Protein 7QLJ (pdb70)

Foldseek 3Di:
DALADQKFKEWEWEWEAAARQTWIKIKIWMAGLQQLKIKIKMATDPRPLPQWAPQVCFVQSANSSANEDPQKQRLQSVLPQAGKKKWKWKAWPQGKIKIKMWTWHDDRRYIYIYIYMYIHDDPCPDCGSNVFFDFWDWWKWKWAADPNWIKTKTWTWTQGPPRDTIIIIMIMTMGRPDPPRDDIHIWMKTKGKDFPDADDSRSMTMIMMGIYIDHPDPD

B-factor: mean 11.85, std 10.47, range [1.05, 99.13]

Sequence (219 aa):
MSAIKPDMKIKKLLRRMEEGNVNGHHHFVIDGDGTGKPFEGKQSSMDLEVKEGGPLPFAFDILTTAFNRVFAKYPDNIQDYFKQQSSFPKGYSSWEERSLTFEDGGIICNNARNDDITMEGDTFYNKKVRFYGTNNFPANNGPVMQKKKTLKWEPSSTEKMYVRDGVLTGDVETALLLEGNAHYRCCDFFRTTYKKAKKEKGVKLPGAHFVDHHCCIEILSSHDKDYYNNKVKKLYEHAVAHSSGLPN

InterPro domains:
  IPR000786 Green fluorescent protein, GFP [PR01229] (24-44)
  IPR000786 Green fluorescent protein, GFP [PR01229] (81-103)
  IPR000786 Green fluorescent protein, GFP [PR01229] (104-124)
  IPR009017 Green fluorescent protein [G3DSA:2.40.155.10] (64-226)
  IPR009017 Green fluorescent protein [SSF54511] (3-218)
  IPR011584 Green fluorescent protein-related [PF01353] (8-218)

Nearest PDB structures (foldseek):
  7qlj-assembly1_A  TM=1.005E+00  e=1.917E-50  Lobophyllia hemprichii
  7tsv-assembly1_A  TM=1.002E+00  e=1.047E-47  Lobophyllia hemprichii
  5oqa-assembly1_A  TM=1.003E+00  e=3.533E-47  Lobophyllia hemprichii
  5ooz-assembly1_A  TM=1.002E+00  e=1.128E-46  Lobophyllia hemprichii
  6gp0-assembly1_A  TM=1.001E+00  e=1.285E-45  Lobophyllia hemprichii

Secondary structure (DSSP, 8-state):
--SS-SSEEEEEEEEEEETTEEEEEEEEEEEETTTTEEEEEEEEEESPSPSS-GGGGGGG--TTSSB--TTS--HHHHTTTT-EEEEEEEEETTS-EEEEEEEEEEETTEEEEEEEEEEE---TTSTTTTT-EEEEPPEEEEEEEETTEEEEEEEEEEEETTTEEEEEEEEEEEEESSTTPPPPPSEEEEEEEEEEEE-TTSSEEEEEEEEEEE-SS--

Structure (mmCIF, N/CA/C/O backbone):
data_7QLJ
#
_entry.id   7QLJ
#
_cell.length_a   38.747
_cell.length_b   73.524
_cell.length_c   78.106
_cell.angle_alpha   90.000
_cell.angle_beta   90.000
_cell.angle_gamma   90.000
#
_symmetry.space_group_name_H-M   'P 21 21 21'
#
loop_
_entity.id
_entity.type
_entity.pdbx_description
1 polymer rsKiiro
2 non-polymer 'SULFATE ION'
3 water water
#
loop_
_atom_site.group_PDB
_atom_site.id
_atom_site.type_symbol
_atom_site.label_atom_id
_atom_site.label_alt_id
_atom_site.label_comp_id
_atom_site.label_asym_id
_atom_site.label_entity_id
_atom_site.label_seq_id
_atom_site.pdbx_PDB_ins_code
_atom_site.Cartn_x
_atom_site.Cartn_y
_atom_site.Cartn_z
_atom_site.occupancy
_atom_site.B_iso_or_equiv
_atom_site.auth_seq_id
_atom_site.auth_comp_id
_atom_site.auth_asym_id
_atom_site.auth_atom_id
_atom_site.pdbx_PDB_model_num
ATOM 1 N N . MET A 1 1 ? -21.493 4.931 -40.006 1.000 76.569 1 MET A N 1
ATOM 2 C CA . MET A 1 1 ? -21.996 5.915 -39.000 1.000 75.590 1 MET A CA 1
ATOM 3 C C . MET A 1 1 ? -21.817 5.326 -37.591 1.000 60.827 1 MET A C 1
ATOM 4 O O . MET A 1 1 ? -22.583 4.414 -37.220 1.000 77.063 1 MET A O 1
ATOM 20 N N . SER A 1 2 ? -20.812 5.828 -36.862 1.000 52.851 2 SER A N 1
ATOM 21 C CA . SER A 1 2 ? -20.429 5.409 -35.488 1.000 46.062 2 SER A CA 1
ATOM 22 C C . SER A 1 2 ? -21.357 6.049 -34.431 1.000 32.043 2 SER A C 1
ATOM 23 O O . SER A 1 2 ? -21.948 7.113 -34.685 1.000 48.558 2 SER A O 1
ATOM 31 N N . ALA A 1 3 ? -21.432 5.416 -33.242 1.000 41.923 3 ALA A N 1
ATOM 32 C CA . ALA A 1 3 ? -22.015 5.944 -31.989 1.000 35.281 3 ALA A CA 1
ATOM 33 C C . ALA A 1 3 ? -21.116 7.087 -31.526 1.000 25.400 3 ALA A C 1
ATOM 34 O O . ALA A 1 3 ? -21.525 7.963 -30.785 1.000 37.834 3 ALA A O 1
ATOM 41 N N . ILE A 1 4 ? -19.865 7.040 -31.897 1.000 18.262 4 ILE A N 1
ATOM 42 C CA . ILE A 1 4 ? -18.870 8.051 -31.502 1.000 19.199 4 ILE A CA 1
ATOM 43 C C . ILE A 1 4 ? -18.628 9.100 -32.564 1.000 17.936 4 ILE A C 1
ATOM 44 O O . ILE A 1 4 ? -18.394 8.805 -33.737 1.000 19.006 4 ILE A O 1
ATOM 60 N N . LYS A 1 5 ? -18.768 10.324 -32.121 1.000 18.962 5 LYS A N 1
ATOM 61 C CA . LYS A 1 5 ? -18.656 11.523 -32.969 1.000 16.421 5 LYS A CA 1
ATOM 62 C C . LYS A 1 5 ? -17.206 11.953 -33.038 1.000 13.638 5 LYS A C 1
ATOM 63 O O . LYS A 1 5 ? -16.425 11.656 -32.144 1.000 12.737 5 LYS A O 1
ATOM 82 N N . PRO A 1 6 ? -16.800 12.718 -34.081 1.000 13.215 6 PRO A N 1
ATOM 83 C CA . PRO A 1 6 ? -15.431 13.234 -34.142 1.000 12.611 6 PRO A CA 1
ATOM 84 C C . PRO A 1 6 ? -15.044 14.184 -32.993 1.000 10.273 6 PRO A C 1
ATOM 85 O O . PRO A 1 6 ? -13.873 14.266 -32.696 1.000 10.967 6 PRO A O 1
ATOM 96 N N . ASP A 1 7 ? -16.024 14.846 -32.412 1.000 10.817 7 ASP A N 1
ATOM 97 C CA . ASP A 1 7 ? -15.819 15.689 -31.233 1.000 10.551 7 ASP A CA 1
ATOM 98 C C . ASP A 1 7 ? -16.766 15.189 -30.156 1.000 10.274 7 ASP A C 1
ATOM 99 O O . ASP A 1 7 ? -17.952 15.130 -30.381 1.000 14.422 7 ASP A O 1
ATOM 108 N N . MET A 1 8 ? -16.203 14.827 -29.011 1.000 8.626 8 MET A N 1
ATOM 109 C CA . MET A 1 8 ? -16.977 14.338 -27.889 1.000 8.939 8 MET A CA 1
ATOM 110 C C . MET A 1 8 ? -16.627 15.144 -26.652 1.000 8.633 8 MET A C 1
ATOM 111 O O . MET A 1 8 ? -15.558 15.691 -26.542 1.000 12.303 8 MET A O 1
ATOM 125 N N . LYS A 1 9 ? -17.551 15.200 -25.729 1.000 7.995 9 LYS A N 1
ATOM 126 C CA . LYS A 1 9 ? -17.344 15.812 -24.422 1.000 7.611 9 LYS A CA 1
ATOM 127 C C . LYS A 1 9 ? -16.998 14.737 -23.397 1.000 6.911 9 LYS A C 1
ATOM 128 O O . LYS A 1 9 ? -17.247 13.536 -23.594 1.000 7.240 9 LYS A O 1
ATOM 147 N N . ILE A 1 10 ? -16.427 15.207 -22.284 1.000 6.351 10 ILE A N 1
ATOM 148 C CA . ILE A 1 10 ? -15.952 14.339 -21.195 1.000 6.162 10 ILE A CA 1
ATOM 149 C C . ILE A 1 10 ? -16.453 14.931 -19.904 1.000 6.075 10 ILE A C 1
ATOM 150 O O . ILE A 1 10 ? -16.206 16.145 -19.654 1.000 7.190 10 ILE A O 1
ATOM 166 N N . LYS A 1 11 ? -17.099 14.150 -19.054 1.000 5.715 11 LYS A N 1
ATOM 167 C CA A LYS A 1 11 ? -17.466 14.561 -17.703 0.470 5.996 11 LYS A CA 1
ATOM 168 C CA B LYS A 1 11 ? -17.468 14.554 -17.695 0.530 5.883 11 LYS A CA 1
ATOM 169 C C . LYS A 1 11 ? -16.964 13.475 -16.761 1.000 5.516 11 LYS A C 1
ATOM 170 O O . LYS A 1 11 ? -17.107 12.290 -17.046 1.000 6.528 11 LYS A O 1
ATOM 206 N N . LEU A 1 12 ? -16.398 13.871 -15.653 1.000 6.464 12 LEU A N 1
ATOM 207 C CA A LEU A 1 12 ? -15.882 12.845 -14.738 0.520 6.561 12 LEU A CA 1
ATOM 208 C CA B LEU A 1 12 ? -15.675 12.952 -14.773 0.480 6.224 12 LEU A CA 1
ATOM 209 C C . LEU A 1 12 ? -15.934 13.301 -13.301 1.000 5.609 12 LEU A C 1
ATOM 210 O O . LEU A 1 12 ? -15.948 14.506 -12.978 1.000 6.049 12 LEU A O 1
ATOM 240 N N A ARG A 1 13 ? -16.046 12.331 -12.405 0.560 6.031 13 ARG A N 1
ATOM 241 N N B ARG A 1 13 ? -15.894 12.261 -12.489 0.440 5.470 13 ARG A N 1
ATOM 242 C CA A ARG A 1 13 ? -15.782 12.570 -10.988 0.560 6.505 13 ARG A CA 1
ATOM 243 C CA B ARG A 1 13 ? -15.859 12.419 -11.044 0.440 5.401 13 ARG A CA 1
ATOM 244 C C A ARG A 1 13 ? -14.926 11.397 -10.558 0.560 5.812 13 ARG A C 1
ATOM 245 C C B ARG A 1 13 ? -14.961 11.327 -10.486 0.440 5.176 13 ARG A C 1
ATOM 246 O O A ARG A 1 13 ? -15.206 10.242 -10.904 0.560 6.463 13 ARG A O 1
ATOM 247 O O B ARG A 1 13 ? -15.272 10.137 -10.620 0.440 5.332 13 ARG A O 1
ATOM 288 N N . MET A 1 14 ? -13.891 11.724 -9.814 1.000 5.377 14 MET A N 1
ATOM 289 C CA . MET A 1 14 ? -12.988 10.812 -9.125 1.000 5.543 14 MET A CA 1
ATOM 290 C C . MET A 1 14 ? -13.164 10.980 -7.623 1.000 5.286 14 MET A C 1
ATOM 291 O O . MET A 1 14 ? -13.189 12.086 -7.104 1.000 6.503 14 MET A O 1
ATOM 305 N N . GLU A 1 15 ? -13.237 9.847 -6.927 1.000 5.136 15 GLU A N 1
ATOM 306 C CA A GLU A 1 15 ? -13.142 9.782 -5.464 0.490 6.132 15 GLU A CA 1
ATOM 307 C CA B GLU A 1 15 ? -13.083 9.861 -5.478 0.510 5.226 15 GLU A CA 1
ATOM 308 C C . GLU A 1 15 ? -11.986 8.873 -5.132 1.000 5.127 15 GLU A C 1
ATOM 309 O O . GLU A 1 15 ? -11.795 7.865 -5.819 1.000 6.298 15 GLU A O 1
ATOM 331 N N . GLY A 1 16 ? -11.254 9.160 -4.083 1.000 5.492 16 GLY A N 1
ATOM 332 C CA . GLY A 1 16 ? -10.149 8.280 -3.748 1.000 7.066 16 GLY A CA 1
ATOM 333 C C . GLY A 1 16 ? -9.522 8.608 -2.429 1.000 5.426 16 GLY A C 1
ATOM 334 O O . GLY A 1 16 ? -9.982 9.469 -1.677 1.000 5.824 16 GLY A O 1
ATOM 338 N N . ASN A 1 17 ? -8.469 7.863 -2.158 1.000 5.619 17 ASN A N 1
ATOM 339 C CA . ASN A 1 17 ? -7.746 7.982 -0.921 1.000 6.029 17 ASN A CA 1
ATOM 340 C C . ASN A 1 17 ? -6.319 7.525 -1.140 1.000 5.762 17 ASN A C 1
ATOM 341 O O . ASN A 1 17 ? -6.118 6.393 -1.629 1.000 7.433 17 ASN A O 1
ATOM 352 N N . VAL A 1 18 ? -5.345 8.372 -0.858 1.000 5.396 18 VAL A N 1
ATOM 353 C CA . VAL A 1 18 ? -3.925 8.057 -1.009 1.000 5.546 18 VAL A CA 1
ATOM 354 C C . VAL A 1 18 ? -3.257 8.243 0.343 1.000 5.258 18 VAL A C 1
ATOM 355 O O . VAL A 1 18 ? -3.269 9.334 0.904 1.000 5.952 18 VAL A O 1
ATOM 368 N N . ASN A 1 19 ? -2.704 7.156 0.876 1.000 5.493 19 ASN A N 1
ATOM 369 C CA . ASN A 1 19 ? -2.002 7.178 2.169 1.000 6.109 19 ASN A CA 1
ATOM 370 C C . ASN A 1 19 ? -2.915 7.725 3.250 1.000 6.526 19 ASN A C 1
ATOM 371 O O . ASN A 1 19 ? -2.446 8.314 4.245 1.000 8.542 19 ASN A O 1
ATOM 382 N N . GLY A 1 20 ? -4.198 7.479 3.136 1.000 6.428 20 GLY A N 1
ATOM 383 C CA . GLY A 1 20 ? -5.187 7.915 4.119 1.000 7.388 20 GLY A CA 1
ATOM 384 C C . GLY A 1 20 ? -5.827 9.251 3.820 1.000 7.256 20 GLY A C 1
ATOM 385 O O . GLY A 1 20 ? -6.746 9.646 4.525 1.000 10.169 20 GLY A O 1
ATOM 389 N N . HIS A 1 21 ? -5.349 9.974 2.832 1.000 6.698 21 HIS A N 1
ATOM 390 C CA A HIS A 1 21 ? -5.853 11.311 2.488 0.970 7.335 21 HIS A CA 1
ATOM 391 C CA B HIS A 1 21 ? -5.838 11.324 2.457 0.030 6.364 21 HIS A CA 1
ATOM 392 C C . HIS A 1 21 ? -6.981 11.165 1.456 1.000 6.184 21 HIS A C 1
ATOM 393 O O . HIS A 1 21 ? -6.747 10.732 0.341 1.000 6.376 21 HIS A O 1
ATOM 421 N N . HIS A 1 22 ? -8.185 11.538 1.855 1.000 7.303 22 HIS A N 1
ATOM 422 C CA . HIS A 1 22 ? -9.385 11.456 1.004 1.000 7.587 22 HIS A CA 1
ATOM 423 C C . HIS A 1 22 ? -9.488 12.651 0.084 1.000 7.022 22 HIS A C 1
ATOM 424 O O . HIS A 1 22 ? -9.122 13.770 0.465 1.000 9.338 22 HIS A O 1
ATOM 439 N N . PHE A 1 23 ? -10.062 12.443 -1.105 1.000 5.954 23 PHE A N 1
ATOM 440 C CA . PHE A 1 23 ? -10.268 13.549 -2.023 1.000 6.194 23 PHE A CA 1
ATOM 441 C C . PHE A 1 23 ? -11.383 13.206 -2.978 1.000 5.685 23 PHE A C 1
ATOM 442 O O . PHE A 1 23 ? -11.714 12.023 -3.242 1.000 6.221 23 PHE A O 1
ATOM 459 N N . VAL A 1 24 ? -11.948 14.267 -3.558 1.000 5.837 24 VAL A N 1
ATOM 460 C CA . VAL A 1 24 ? -12.916 14.220 -4.643 1.000 5.684 24 VAL A CA 1
ATOM 461 C C . VAL A 1 24 ? -12.475 15.240 -5.678 1.000 5.360 24 VAL A C 1
ATOM 462 O O . VAL A 1 24 ? -12.160 16.380 -5.298 1.000 6.198 24 VAL A O 1
ATOM 475 N N . ILE A 1 25 ? -12.445 14.851 -6.949 1.000 5.096 25 ILE A N 1
ATOM 476 C CA . ILE A 1 25 ? -11.971 15.714 -8.033 1.000 5.185 25 ILE A CA 1
ATOM 477 C C . ILE A 1 25 ? -12.922 15.571 -9.184 1.000 5.335 25 ILE A C 1
ATOM 478 O O . ILE A 1 25 ? -13.251 14.456 -9.586 1.000 6.891 25 ILE A O 1
ATOM 494 N N . ASP A 1 26 ? -13.398 16.681 -9.749 1.000 5.393 26 ASP A N 1
ATOM 495 C CA . ASP A 1 26 ? -14.263 16.674 -10.913 1.000 6.439 26 ASP A CA 1
ATOM 496 C C . ASP A 1 26 ? -13.536 17.100 -12.144 1.000 6.255 26 ASP A C 1
ATOM 497 O O . ASP A 1 26 ? -12.507 17.765 -12.086 1.000 7.688 26 ASP A O 1
ATOM 506 N N . GLY A 1 27 ? -14.080 16.736 -13.288 1.000 8.074 27 GLY A N 1
ATOM 507 C CA . GLY A 1 27 ? -13.429 17.040 -14.553 1.000 9.221 27 GLY A CA 1
ATOM 508 C C . GLY A 1 27 ? -14.454 17.336 -15.620 1.000 6.807 27 GLY A C 1
ATOM 509 O O . GLY A 1 27 ? -15.507 16.687 -15.666 1.000 6.296 27 GLY A O 1
ATOM 513 N N . ASP A 1 28 ? -14.099 18.215 -16.542 1.000 6.882 28 ASP A N 1
ATOM 514 C CA . ASP A 1 28 ? -14.870 18.506 -17.722 1.000 6.995 28 ASP A CA 1
ATOM 515 C C . ASP A 1 28 ? -13.928 18.728 -18.878 1.000 6.119 28 ASP A C 1
ATOM 516 O O . ASP A 1 28 ? -12.997 19.526 -18.730 1.000 6.851 28 ASP A O 1
ATOM 525 N N . GLY A 1 29 ? -14.160 18.101 -20.006 1.000 5.955 29 GLY A N 1
ATOM 526 C CA . GLY A 1 29 ? -13.268 18.247 -21.124 1.000 6.823 29 GLY A CA 1
ATOM 527 C C . GLY A 1 29 ? -13.882 17.885 -22.430 1.000 6.138 29 GLY A C 1
ATOM 528 O O . GLY A 1 29 ? -15.110 17.749 -22.580 1.000 6.590 29 GLY A O 1
ATOM 532 N N . THR A 1 30 ? -13.018 17.748 -23.427 1.000 6.477 30 THR A N 1
ATOM 533 C CA . THR A 1 30 ? -13.401 17.427 -24.785 1.000 7.279 30 THR A CA 1
ATOM 534 C C . THR A 1 30 ? -12.310 16.612 -25.422 1.000 6.551 30 THR A C 1
ATOM 535 O O . THR A 1 30 ? -11.151 16.684 -25.023 1.000 8.194 30 THR A O 1
ATOM 546 N N . GLY A 1 31 ? -12.666 15.864 -26.450 1.000 7.107 31 GLY A N 1
ATOM 547 C CA . GLY A 1 31 ? -11.630 15.196 -27.208 1.000 7.090 31 GLY A CA 1
ATOM 548 C C . GLY A 1 31 ? -12.077 14.804 -28.585 1.000 6.646 31 GLY A C 1
ATOM 549 O O . GLY A 1 31 ? -13.234 14.963 -28.963 1.000 7.646 31 GLY A O 1
ATOM 553 N N . LYS A 1 32 ? -11.125 14.260 -29.317 1.000 6.691 32 LYS A N 1
ATOM 554 C CA . LYS A 1 32 ? -11.260 13.868 -30.714 1.000 6.884 32 LYS A CA 1
ATOM 555 C C . LYS A 1 32 ? -10.898 12.398 -30.796 1.000 6.791 32 LYS A C 1
ATOM 556 O O . LYS A 1 32 ? -9.734 12.025 -30.910 1.000 7.308 32 LYS A O 1
ATOM 575 N N . PRO A 1 33 ? -11.894 11.515 -30.669 1.000 6.879 33 PRO A N 1
ATOM 576 C CA . PRO A 1 33 ? -11.601 10.064 -30.559 1.000 7.288 33 PRO A CA 1
ATOM 577 C C . PRO A 1 33 ? -10.771 9.524 -31.716 1.000 7.563 33 PRO A C 1
ATOM 578 O O . PRO A 1 33 ? -9.910 8.673 -31.499 1.000 8.181 33 PRO A O 1
ATOM 589 N N . PHE A 1 34 ? -11.032 9.983 -32.929 1.000 7.637 34 PHE A N 1
ATOM 590 C CA . PHE A 1 34 ? -10.364 9.436 -34.105 1.000 8.573 34 PHE A CA 1
ATOM 591 C C . PHE A 1 34 ? -8.990 10.034 -34.311 1.000 8.749 34 PHE A C 1
ATOM 592 O O . PHE A 1 34 ? -8.215 9.495 -35.101 1.000 11.586 34 PHE A O 1
ATOM 609 N N . GLU A 1 35 ? -8.660 11.123 -33.620 1.000 8.144 35 GLU A N 1
ATOM 610 C CA . GLU A 1 35 ? -7.297 11.705 -33.633 1.000 8.718 35 GLU A CA 1
ATOM 611 C C . GLU A 1 35 ? -6.491 11.239 -32.429 1.000 7.411 35 GLU A C 1
ATOM 612 O O . GLU A 1 35 ? -5.309 11.511 -32.360 1.000 9.413 35 GLU A O 1
ATOM 624 N N . GLY A 1 36 ? -7.115 10.590 -31.462 1.000 7.035 36 GLY A N 1
ATOM 625 C CA . GLY A 1 36 ? -6.375 10.151 -30.290 1.000 7.078 36 GLY A CA 1
ATOM 626 C C . GLY A 1 36 ? -6.009 11.256 -29.318 1.000 6.316 36 GLY A C 1
ATOM 627 O O . GLY A 1 36 ? -4.975 11.150 -28.680 1.000 7.747 36 GLY A O 1
ATOM 631 N N . LYS A 1 37 ? -6.835 12.298 -29.194 1.000 5.989 37 LYS A N 1
ATOM 632 C CA . LYS A 1 37 ? -6.504 13.458 -28.371 1.000 6.298 37 LYS A CA 1
ATOM 633 C C . LYS A 1 37 ? -7.630 13.778 -27.431 1.000 6.136 37 LYS A C 1
ATOM 634 O O . LYS A 1 37 ? -8.803 13.737 -27.814 1.000 7.115 37 LYS A O 1
ATOM 653 N N . GLN A 1 38 ? -7.282 14.190 -26.224 1.000 5.723 38 GLN A N 1
ATOM 654 C CA . GLN A 1 38 ? -8.285 14.666 -25.256 1.000 5.978 38 GLN A CA 1
ATOM 655 C C . GLN A 1 38 ? -7.645 15.696 -24.363 1.000 5.816 38 GLN A C 1
ATOM 656 O O . GLN A 1 38 ? -6.444 15.663 -24.077 1.000 6.426 38 GLN A O 1
ATOM 670 N N . SER A 1 39 ? -8.475 16.597 -23.857 1.000 5.848 39 SER A N 1
ATOM 671 C CA A SER A 1 39 ? -8.029 17.518 -22.813 0.660 6.101 39 SER A CA 1
ATOM 672 C CA B SER A 1 39 ? -8.097 17.698 -22.951 0.340 6.325 39 SER A CA 1
ATOM 673 C C . SER A 1 39 ? -9.182 17.789 -21.862 1.000 5.665 39 SER A C 1
ATOM 674 O O . SER A 1 39 ? -10.354 17.671 -22.213 1.000 7.760 39 SER A O 1
ATOM 688 N N . MET A 1 40 ? -8.829 18.150 -20.655 1.000 5.515 40 MET A N 1
ATOM 689 C CA . MET A 1 40 ? -9.842 18.355 -19.635 1.000 5.944 40 MET A CA 1
ATOM 690 C C . MET A 1 40 ? -9.336 19.279 -18.569 1.000 5.537 40 MET A C 1
ATOM 691 O O . MET A 1 40 ? -8.159 19.351 -18.263 1.000 6.645 40 MET A O 1
ATOM 705 N N . ASP A 1 41 ? -10.302 19.966 -17.961 1.000 5.499 41 ASP A N 1
ATOM 706 C CA . ASP A 1 41 ? -10.083 20.820 -16.792 1.000 6.056 41 ASP A CA 1
ATOM 707 C C . ASP A 1 41 ? -10.557 20.074 -15.568 1.000 5.421 41 ASP A C 1
ATOM 708 O O . ASP A 1 41 ? -11.739 19.714 -15.477 1.000 7.324 41 ASP A O 1
ATOM 717 N N . LEU A 1 42 ? -9.661 19.874 -14.628 1.000 5.663 42 LEU A N 1
ATOM 718 C CA . LEU A 1 42 ? -9.919 19.145 -13.375 1.000 5.607 42 LEU A CA 1
ATOM 719 C C . LEU A 1 42 ? -9.970 20.141 -12.230 1.000 5.259 42 LEU A C 1
ATOM 720 O O . LEU A 1 42 ? -9.176 21.108 -12.211 1.000 6.220 42 LEU A O 1
ATOM 736 N N . GLU A 1 43 ? -10.786 19.878 -11.251 1.000 5.219 43 GLU A N 1
ATOM 737 C CA . GLU A 1 43 ? -10.892 20.732 -10.073 1.000 5.713 43 GLU A CA 1
ATOM 738 C C . GLU A 1 43 ? -11.065 19.849 -8.845 1.000 5.085 43 GLU A C 1
ATOM 739 O O . GLU A 1 43 ? -12.000 19.061 -8.763 1.000 5.523 43 GLU A O 1
ATOM 751 N N . VAL A 1 44 ? -10.171 20.024 -7.877 1.000 5.165 44 VAL A N 1
ATOM 752 C CA . VAL A 1 44 ? -10.288 19.331 -6.588 1.000 5.075 44 VAL A CA 1
ATOM 753 C C . VAL A 1 44 ? -11.448 19.960 -5.833 1.000 5.173 44 VAL A C 1
ATOM 754 O O . VAL A 1 44 ? -11.491 21.184 -5.651 1.000 6.041 44 VAL A O 1
ATOM 767 N N . LYS A 1 45 ? -12.383 19.152 -5.400 1.000 5.483 45 LYS A N 1
ATOM 768 C CA . LYS A 1 45 ? -13.582 19.605 -4.706 1.000 5.829 45 LYS A CA 1
ATOM 769 C C . LYS A 1 45 ? -13.529 19.332 -3.221 1.000 5.908 45 LYS A C 1
ATOM 770 O O . LYS A 1 45 ? -14.159 20.080 -2.455 1.000 7.522 45 LYS A O 1
ATOM 789 N N . GLU A 1 46 ? -12.888 18.257 -2.802 1.000 5.596 46 GLU A N 1
ATOM 790 C CA . GLU A 1 46 ? -12.727 17.967 -1.383 1.000 6.874 46 GLU A CA 1
ATOM 791 C C . GLU A 1 46 ? -11.338 17.434 -1.190 1.000 6.038 46 GLU A C 1
ATOM 792 O O . GLU A 1 46 ? -10.828 16.669 -2.015 1.000 6.766 46 GLU A O 1
ATOM 804 N N . GLY A 1 47 ? -10.748 17.749 -0.068 1.000 6.142 47 GLY A N 1
ATOM 805 C CA . GLY A 1 47 ? -9.456 17.260 0.357 1.000 7.079 47 GLY A CA 1
ATOM 806 C C . GLY A 1 47 ? -8.269 17.969 -0.046 1.000 9.418 47 GLY A C 1
ATOM 807 O O . GLY A 1 47 ? -7.151 17.730 0.334 1.000 9.584 47 GLY A O 1
ATOM 811 N N . GLY A 1 48 ? -8.455 19.173 -0.712 1.000 6.548 48 GLY A N 1
ATOM 812 C CA . GLY A 1 48 ? -7.343 20.051 -1.120 1.000 6.975 48 GLY A CA 1
ATOM 813 C C . GLY A 1 48 ? -6.873 20.960 -0.016 1.000 6.996 48 GLY A C 1
ATOM 814 O O . GLY A 1 48 ? -7.639 21.300 0.891 1.000 7.814 48 GLY A O 1
ATOM 818 N N . PRO A 1 49 ? -5.594 21.347 -0.032 1.000 7.792 49 PRO A N 1
ATOM 819 C CA . PRO A 1 49 ? -4.608 21.030 -1.081 1.000 7.355 49 PRO A CA 1
ATOM 820 C C . PRO A 1 49 ? -4.132 19.603 -0.951 1.000 7.677 49 PRO A C 1
ATOM 821 O O . PRO A 1 49 ? -3.798 19.135 0.140 1.000 8.289 49 PRO A O 1
ATOM 832 N N . LEU A 1 50 ? -4.062 18.880 -2.050 1.000 6.668 50 LEU A N 1
ATOM 833 C CA . LEU A 1 50 ? -3.678 17.455 -1.965 1.000 6.674 50 LEU A CA 1
ATOM 834 C C . LEU A 1 50 ? -2.277 17.382 -1.414 1.000 6.321 50 LEU A C 1
ATOM 835 O O . LEU A 1 50 ? -1.372 18.102 -1.866 1.000 7.183 50 LEU A O 1
ATOM 851 N N . PRO A 1 51 ? -2.023 16.456 -0.475 1.000 6.788 51 PRO A N 1
ATOM 852 C CA . PRO A 1 51 ? -0.717 16.309 0.164 1.000 7.290 51 PRO A CA 1
ATOM 853 C C . PRO A 1 51 ? 0.213 15.353 -0.554 1.000 6.591 51 PRO A C 1
ATOM 854 O O . PRO A 1 51 ? 1.189 14.897 0.022 1.000 9.894 51 PRO A O 1
ATOM 865 N N . PHE A 1 52 ? -0.080 15.025 -1.777 1.000 6.787 52 PHE A N 1
ATOM 866 C CA . PHE A 1 52 ? 0.723 14.109 -2.592 1.000 6.697 52 PHE A CA 1
ATOM 867 C C . PHE A 1 52 ? 0.745 14.627 -4.004 1.000 5.472 52 PHE A C 1
ATOM 868 O O . PHE A 1 52 ? -0.077 15.474 -4.401 1.000 6.743 52 PHE A O 1
ATOM 885 N N . ALA A 1 53 ? 1.670 14.097 -4.803 1.000 5.586 53 ALA A N 1
ATOM 886 C CA . ALA A 1 53 ? 1.886 14.515 -6.169 1.000 5.535 53 ALA A CA 1
ATOM 887 C C . ALA A 1 53 ? 0.641 14.251 -7.021 1.000 5.077 53 ALA A C 1
ATOM 888 O O . ALA A 1 53 ? 0.255 13.097 -7.226 1.000 5.327 53 ALA A O 1
ATOM 895 N N . PHE A 1 54 ? 0.093 15.296 -7.644 1.000 5.566 54 PHE A N 1
ATOM 896 C CA . PHE A 1 54 ? -1.047 15.179 -8.535 1.000 5.262 54 PHE A CA 1
ATOM 897 C C . PHE A 1 54 ? -0.727 14.217 -9.659 1.000 4.514 54 PHE A C 1
ATOM 898 O O . PHE A 1 54 ? -1.618 13.520 -10.158 1.000 4.745 54 PHE A O 1
ATOM 915 N N . ASP A 1 55 ? 0.510 14.212 -10.122 1.000 5.035 55 ASP A N 1
ATOM 916 C CA . ASP A 1 55 ? 0.877 13.366 -11.250 1.000 5.028 55 ASP A CA 1
ATOM 917 C C . ASP A 1 55 ? 0.477 11.911 -11.063 1.000 4.627 55 ASP A C 1
ATOM 918 O O . ASP A 1 55 ? 0.188 11.256 -12.063 1.000 5.961 55 ASP A O 1
ATOM 927 N N . ILE A 1 56 ? 0.426 11.358 -9.847 1.000 4.718 56 ILE A N 1
ATOM 928 C CA . ILE A 1 56 ? 0.060 9.935 -9.760 1.000 5.125 56 ILE A CA 1
ATOM 929 C C . ILE A 1 56 ? -1.352 9.686 -10.257 1.000 4.767 56 ILE A C 1
ATOM 930 O O . ILE A 1 56 ? -1.642 8.543 -10.636 1.000 5.658 56 ILE A O 1
ATOM 946 N N . LEU A 1 57 ? -2.215 10.683 -10.226 1.000 4.527 57 LEU A N 1
ATOM 947 C CA . LEU A 1 57 ? -3.619 10.529 -10.572 1.000 4.655 57 LEU A CA 1
ATOM 948 C C . LEU A 1 57 ? -3.881 10.631 -12.064 1.000 4.436 57 LEU A C 1
ATOM 949 O O . LEU A 1 57 ? -4.962 10.264 -12.518 1.000 5.050 57 LEU A O 1
ATOM 965 N N . THR A 1 58 ? -2.954 11.207 -12.836 1.000 4.789 58 THR A N 1
ATOM 966 C CA . THR A 1 58 ? -3.363 11.727 -14.141 1.000 4.619 58 THR A CA 1
ATOM 967 C C . THR A 1 58 ? -3.764 10.657 -15.124 1.000 5.410 58 THR A C 1
ATOM 968 O O . THR A 1 58 ? -4.690 10.908 -15.925 1.000 6.604 58 THR A O 1
ATOM 979 N N . THR A 1 59 ? -3.136 9.486 -15.099 1.000 5.787 59 THR A N 1
ATOM 980 C CA . THR A 1 59 ? -3.605 8.476 -16.095 1.000 6.430 59 THR A CA 1
ATOM 981 C C . THR A 1 59 ? -4.989 7.938 -15.748 1.000 5.912 59 THR A C 1
ATOM 982 O O . THR A 1 59 ? -5.611 7.318 -16.602 1.000 6.928 59 THR A O 1
ATOM 993 N N . ALA A 1 60 ? -5.436 8.120 -14.495 1.000 5.291 60 ALA A N 1
ATOM 994 C CA . ALA A 1 60 ? -6.780 7.689 -14.182 1.000 5.267 60 ALA A CA 1
ATOM 995 C C . ALA A 1 60 ? -7.795 8.639 -14.758 1.000 5.822 60 ALA A C 1
ATOM 996 O O . ALA A 1 60 ? -8.918 8.215 -15.077 1.000 8.039 60 ALA A O 1
ATOM 1003 N N . PHE A 1 61 ? -7.463 9.934 -14.927 1.000 5.579 61 PHE A N 1
ATOM 1004 C CA . PHE A 1 61 ? -8.344 10.890 -15.605 1.000 6.316 61 PHE A CA 1
ATOM 1005 C C . PHE A 1 61 ? -8.331 10.682 -17.103 1.000 6.352 61 PHE A C 1
ATOM 1006 O O . PHE A 1 61 ? -9.362 10.841 -17.751 1.000 7.659 61 PHE A O 1
ATOM 1087 N N . ASN A 1 63 ? -9.225 7.028 -20.698 1.000 4.844 65 ASN A N 1
ATOM 1088 C CA . ASN A 1 63 ? -10.262 6.509 -21.576 1.000 5.335 65 ASN A CA 1
ATOM 1089 C C . ASN A 1 63 ? -9.643 6.293 -22.958 1.000 5.176 65 ASN A C 1
ATOM 1090 O O . ASN A 1 63 ? -9.522 7.219 -23.758 1.000 6.087 65 ASN A O 1
ATOM 1101 N N . ARG A 1 64 ? -9.304 5.052 -23.232 1.000 5.395 66 ARG A N 1
ATOM 1102 C CA . ARG A 1 64 ? -8.660 4.624 -24.474 1.000 5.279 66 ARG A CA 1
ATOM 1103 C C . ARG A 1 64 ? -9.553 4.692 -25.707 1.000 5.381 66 ARG A C 1
ATOM 1104 O O . ARG A 1 64 ? -9.070 4.413 -26.798 1.000 6.176 66 ARG A O 1
ATOM 1125 N N . VAL A 1 65 ? -10.806 5.150 -25.583 1.000 5.373 67 VAL A N 1
ATOM 1126 C CA . VAL A 1 65 ? -11.543 5.566 -26.770 1.000 5.972 67 VAL A CA 1
ATOM 1127 C C . VAL A 1 65 ? -10.835 6.698 -27.493 1.000 5.949 67 VAL A C 1
ATOM 1128 O O . VAL A 1 65 ? -10.970 6.861 -28.711 1.000 7.623 67 VAL A O 1
ATOM 1141 N N . PHE A 1 66 ? -10.075 7.507 -26.742 1.000 5.829 68 PHE A N 1
ATOM 1142 C CA . PHE A 1 66 ? -9.298 8.607 -27.325 1.000 6.167 68 PHE A CA 1
ATOM 1143 C C . PHE A 1 66 ? -7.902 8.129 -27.715 1.000 6.738 68 PHE A C 1
ATOM 1144 O O . PHE A 1 66 ? -6.874 8.455 -27.111 1.000 8.839 68 PHE A O 1
ATOM 1161 N N . ALA A 1 67 ? -7.871 7.261 -28.678 1.000 7.528 69 ALA A N 1
ATOM 1162 C CA . ALA A 1 67 ? -6.650 6.670 -29.201 1.000 6.577 69 ALA A CA 1
ATOM 1163 C C . ALA A 1 67 ? -6.881 6.482 -30.694 1.000 6.775 69 ALA A C 1
ATOM 1164 O O . ALA A 1 67 ? -7.921 5.983 -31.089 1.000 8.356 69 ALA A O 1
ATOM 1171 N N . LYS A 1 68 ? -5.898 6.851 -31.484 1.000 6.553 70 LYS A N 1
ATOM 1172 C CA . LYS A 1 68 ? -6.011 6.736 -32.933 1.000 7.410 70 LYS A CA 1
ATOM 1173 C C . LYS A 1 68 ? -5.669 5.317 -33.359 1.000 7.141 70 LYS A C 1
ATOM 1174 O O . LYS A 1 68 ? -4.498 4.910 -33.246 1.000 8.446 70 LYS A O 1
ATOM 1193 N N . TYR A 1 69 ? -6.658 4.535 -33.780 1.000 6.767 71 TYR A N 1
ATOM 1194 C CA . TYR A 1 69 ? -6.420 3.149 -34.205 1.000 7.102 71 TYR A CA 1
ATOM 1195 C C . TYR A 1 69 ? -6.383 3.065 -35.720 1.000 8.109 71 TYR A C 1
ATOM 1196 O O . TYR A 1 69 ? -7.299 3.535 -36.399 1.000 9.992 71 TYR A O 1
ATOM 1214 N N . PRO A 1 70 ? -5.386 2.382 -36.267 1.000 8.180 72 PRO A N 1
ATOM 1215 C CA . PRO A 1 70 ? -5.338 2.108 -37.691 1.000 8.685 72 PRO A CA 1
ATOM 1216 C C . PRO A 1 70 ? -6.317 0.996 -38.004 1.000 9.046 72 PRO A C 1
ATOM 1217 O O . PRO A 1 70 ? -6.756 0.234 -37.155 1.000 9.728 72 PRO A O 1
ATOM 1228 N N . ASP A 1 71 ? -6.623 0.889 -39.300 1.000 10.501 73 ASP A N 1
ATOM 1229 C CA . ASP A 1 71 ? -7.630 -0.124 -39.713 1.000 12.127 73 ASP A CA 1
ATOM 1230 C C . ASP A 1 71 ? -7.212 -1.560 -39.418 1.000 10.505 73 ASP A C 1
ATOM 1231 O O . ASP A 1 71 ? -8.076 -2.427 -39.231 1.000 12.537 73 ASP A O 1
ATOM 1240 N N . ASN A 1 72 ? -5.910 -1.819 -39.390 1.000 9.988 74 ASN A N 1
ATOM 1241 C CA . ASN A 1 72 ? -5.422 -3.203 -39.188 1.000 10.145 74 ASN A CA 1
ATOM 1242 C C . ASN A 1 72 ? -5.326 -3.628 -37.743 1.000 10.325 74 ASN A C 1
ATOM 1243 O O . ASN A 1 72 ? -4.763 -4.699 -37.479 1.000 12.333 74 ASN A O 1
ATOM 1254 N N . ILE A 1 73 ? -5.830 -2.847 -36.798 1.000 8.332 75 ILE A N 1
ATOM 1255 C CA . ILE A 1 73 ? -5.931 -3.270 -35.391 1.000 8.428 75 ILE A CA 1
ATOM 1256 C C . ILE A 1 73 ? -7.399 -3.093 -34.962 1.000 7.588 75 ILE A C 1
ATOM 1257 O O . ILE A 1 73 ? -7.951 -2.016 -35.159 1.000 8.646 75 ILE A O 1
ATOM 1273 N N . GLN A 1 74 ? -7.959 -4.110 -34.350 1.000 7.757 76 GLN A N 1
ATOM 1274 C CA . GLN A 1 74 ? -9.315 -4.042 -33.788 1.000 7.599 76 GLN A CA 1
ATOM 1275 C C . GLN A 1 74 ? -9.308 -2.959 -32.682 1.000 6.977 76 GLN A C 1
ATOM 1276 O O . GLN A 1 74 ? -8.494 -3.012 -31.769 1.000 7.509 76 GLN A O 1
ATOM 1290 N N . ASP A 1 75 ? -10.290 -2.064 -32.760 1.000 7.055 77 ASP A N 1
ATOM 1291 C CA . ASP A 1 75 ? -10.431 -0.973 -31.785 1.000 6.752 77 ASP A CA 1
ATOM 1292 C C . ASP A 1 75 ? -11.483 -1.378 -30.777 1.000 6.216 77 ASP A C 1
ATOM 1293 O O . ASP A 1 75 ? -12.702 -1.156 -30.975 1.000 7.757 77 ASP A O 1
ATOM 1302 N N . TYR A 1 76 ? -11.064 -2.046 -29.727 1.000 6.267 78 TYR A N 1
ATOM 1303 C CA . TYR A 1 76 ? -11.951 -2.595 -28.727 1.000 6.414 78 TYR A CA 1
ATOM 1304 C C . TYR A 1 76 ? -12.769 -1.493 -28.092 1.000 6.145 78 TYR A C 1
ATOM 1305 O O . TYR A 1 76 ? -13.931 -1.672 -27.700 1.000 7.257 78 TYR A O 1
ATOM 1323 N N . PHE A 1 77 ? -12.147 -0.335 -27.904 1.000 6.100 79 PHE A N 1
ATOM 1324 C CA . PHE A 1 77 ? -12.754 0.753 -27.129 1.000 6.213 79 PHE A CA 1
ATOM 1325 C C . PHE A 1 77 ? -13.860 1.406 -27.906 1.000 6.295 79 PHE A C 1
ATOM 1326 O O . PHE A 1 77 ? -14.961 1.561 -27.342 1.000 7.356 79 PHE A O 1
ATOM 1343 N N . LYS A 1 78 ? -13.650 1.740 -29.161 1.000 6.651 80 LYS A N 1
ATOM 1344 C CA . LYS A 1 78 ? -14.730 2.332 -29.920 1.000 7.356 80 LYS A CA 1
ATOM 1345 C C . LYS A 1 78 ? -15.860 1.321 -30.111 1.000 7.749 80 LYS A C 1
ATOM 1346 O O . LYS A 1 78 ? -17.039 1.718 -30.092 1.000 9.501 80 LYS A O 1
ATOM 1365 N N A GLN A 1 79 ? -15.506 0.041 -30.304 0.610 7.242 81 GLN A N 1
ATOM 1366 N N B GLN A 1 79 ? -15.563 0.025 -30.238 0.390 6.881 81 GLN A N 1
ATOM 1367 C CA A GLN A 1 79 ? -16.512 -1.019 -30.478 0.610 7.731 81 GLN A CA 1
ATOM 1368 C CA B GLN A 1 79 ? -16.637 -0.965 -30.453 0.390 7.305 81 GLN A CA 1
ATOM 1369 C C A GLN A 1 79 ? -17.361 -1.209 -29.218 0.610 7.664 81 GLN A C 1
ATOM 1370 C C B GLN A 1 79 ? -17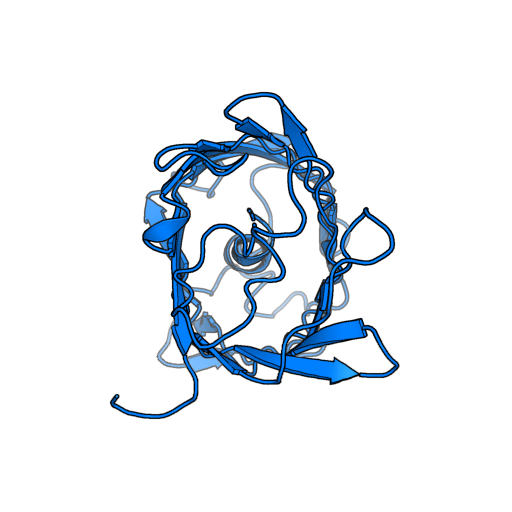.288 -1.389 -29.151 0.390 6.582 81 GLN A C 1
ATOM 1371 O O A GLN A 1 79 ? -18.440 -1.756 -29.316 0.610 8.022 81 GLN A O 1
ATOM 1372 O O B GLN A 1 79 ? -18.222 -2.233 -29.154 0.390 6.524 81 GLN A O 1
ATOM 1399 N N . SER A 1 80 ? -16.908 -0.763 -28.052 1.000 7.424 82 SER A N 1
ATOM 1400 C CA A SER A 1 80 ? -17.590 -0.932 -26.758 0.650 7.572 82 SER A CA 1
ATOM 1401 C CA B SER A 1 80 ? -17.642 -0.993 -26.788 0.350 7.418 82 SER A CA 1
ATOM 1402 C C . SER A 1 80 ? -18.779 0.022 -26.598 1.000 7.993 82 SER A C 1
ATOM 1403 O O . SER A 1 80 ? -19.505 -0.122 -25.651 1.000 10.011 82 SER A O 1
ATOM 1417 N N . PHE A 1 81 ? -18.908 1.010 -27.472 1.000 8.193 83 PHE A N 1
ATOM 1418 C CA . PHE A 1 81 ? -19.979 2.018 -27.350 1.000 9.385 83 PHE A CA 1
ATOM 1419 C C . PHE A 1 81 ? -21.095 1.639 -28.304 1.000 11.251 83 PHE A C 1
ATOM 1420 O O . PHE A 1 81 ? -20.843 1.030 -29.342 1.000 13.347 83 PHE A O 1
ATOM 1437 N N . PRO A 1 82 ? -22.343 2.013 -27.978 1.000 12.944 84 PRO A N 1
ATOM 1438 C CA . PRO A 1 82 ? -22.745 2.907 -26.884 1.000 12.804 84 PRO A CA 1
ATOM 1439 C C . PRO A 1 82 ? -22.741 2.410 -25.439 1.000 11.731 84 PRO A C 1
ATOM 1440 O O . PRO A 1 82 ? -22.775 3.261 -24.550 1.000 13.981 84 PRO A O 1
ATOM 1451 N N . LYS A 1 83 ? -22.706 1.112 -25.148 1.000 11.781 85 LYS A N 1
ATOM 1452 C CA . LYS A 1 83 ? -22.879 0.653 -23.750 1.000 11.954 85 LYS A CA 1
ATOM 1453 C C . LYS A 1 83 ? -21.699 0.972 -22.836 1.000 10.779 85 LYS A C 1
ATOM 1454 O O . LYS A 1 83 ? -21.893 1.206 -21.618 1.000 17.012 85 LYS A O 1
ATOM 1473 N N . GLY A 1 84 ? -20.530 1.008 -23.380 1.000 8.103 86 GLY A N 1
ATOM 1474 C CA . GLY A 1 84 ? -19.333 1.405 -22.645 1.000 8.499 86 GLY A CA 1
ATOM 1475 C C . GLY A 1 84 ? -18.501 0.244 -22.175 1.000 6.449 86 GLY A C 1
ATOM 1476 O O . GLY A 1 84 ? -18.630 -0.895 -22.628 1.000 7.204 86 GLY A O 1
ATOM 1480 N N . TYR A 1 85 ? -17.555 0.580 -21.308 1.000 6.347 87 TYR A N 1
ATOM 1481 C CA . TYR A 1 85 ? -16.550 -0.380 -20.846 1.000 6.236 87 TYR A CA 1
ATOM 1482 C C . TYR A 1 85 ? -16.025 0.100 -19.512 1.000 5.666 87 TYR A C 1
ATOM 1483 O O . TYR A 1 85 ? -16.265 1.236 -19.123 1.000 6.678 87 TYR A O 1
ATOM 1501 N N . SER A 1 86 ? -15.284 -0.763 -18.855 1.000 5.510 88 SER A N 1
ATOM 1502 C CA A SER A 1 86 ? -14.628 -0.438 -17.583 0.470 5.758 88 SER A CA 1
ATOM 1503 C CA B SER A 1 86 ? -14.621 -0.394 -17.607 0.530 5.863 88 SER A CA 1
ATOM 1504 C C . SER A 1 86 ? -13.170 -0.852 -17.666 1.000 5.220 88 SER A C 1
ATOM 1505 O O . SER A 1 86 ? -12.809 -1.769 -18.407 1.000 6.261 88 SER A O 1
ATOM 1519 N N . TRP A 1 87 ? -12.359 -0.235 -16.834 1.000 5.074 89 TRP A N 1
ATOM 1520 C CA . TRP A 1 87 ? -10.987 -0.685 -16.671 1.000 5.096 89 TRP A CA 1
ATOM 1521 C C . TRP A 1 87 ? -10.625 -0.678 -15.194 1.000 4.922 89 TRP A C 1
ATOM 1522 O O . TRP A 1 87 ? -11.190 0.048 -14.383 1.000 5.371 89 TRP A O 1
ATOM 1543 N N A GLU A 1 88 ? -9.638 -1.496 -14.890 0.600 5.181 90 GLU A N 1
ATOM 1544 N N B GLU A 1 88 ? -9.649 -1.513 -14.879 0.400 5.295 90 GLU A N 1
ATOM 1545 C CA A GLU A 1 88 ? -9.006 -1.600 -13.568 0.600 5.334 90 GLU A CA 1
ATOM 1546 C CA B GLU A 1 88 ? -9.025 -1.602 -13.548 0.400 5.703 90 GLU A CA 1
ATOM 1547 C C A GLU A 1 88 ? -7.511 -1.550 -13.787 0.600 5.150 90 GLU A C 1
ATOM 1548 C C B GLU A 1 88 ? -7.519 -1.594 -13.748 0.400 5.526 90 GLU A C 1
ATOM 1549 O O A GLU A 1 88 ? -6.988 -2.211 -14.676 0.600 6.337 90 GLU A O 1
ATOM 1550 O O B GLU A 1 88 ? -7.019 -2.360 -14.575 0.400 6.558 90 GLU A O 1
ATOM 1573 N N . ARG A 1 89 ? -6.799 -0.773 -12.981 1.000 5.523 91 ARG A N 1
ATOM 1574 C CA . ARG A 1 89 ? -5.379 -0.535 -13.198 1.000 5.692 91 ARG A CA 1
ATOM 1575 C C . ARG A 1 89 ? -4.637 -0.658 -11.883 1.000 5.787 91 ARG A C 1
ATOM 1576 O O . ARG A 1 89 ? -5.058 -0.075 -10.866 1.000 7.784 91 ARG A O 1
ATOM 1597 N N . SER A 1 90 ? -3.506 -1.333 -11.908 1.000 5.677 92 SER A N 1
ATOM 1598 C CA . SER A 1 90 ? -2.555 -1.287 -10.817 1.000 6.181 92 SER A CA 1
ATOM 1599 C C . SER A 1 90 ? -1.370 -0.428 -11.242 1.000 5.708 92 SER A C 1
ATOM 1600 O O . SER A 1 90 ? -0.886 -0.509 -12.378 1.000 6.720 92 SER A O 1
ATOM 1608 N N . LEU A 1 91 ? -0.883 0.381 -10.305 1.000 5.810 93 LEU A N 1
ATOM 1609 C CA . LEU A 1 91 ? 0.342 1.185 -10.443 1.000 6.665 93 LEU A CA 1
ATOM 1610 C C . LEU A 1 91 ? 1.275 0.688 -9.357 1.000 6.826 93 LEU A C 1
ATOM 1611 O O . LEU A 1 91 ? 0.960 0.848 -8.180 1.000 10.426 93 LEU A O 1
ATOM 1627 N N . THR A 1 92 ? 2.409 0.140 -9.739 1.000 6.180 94 THR A N 1
ATOM 1628 C CA . THR A 1 92 ? 3.367 -0.431 -8.786 1.000 6.572 94 THR A CA 1
ATOM 1629 C C . THR A 1 92 ? 4.646 0.356 -8.900 1.000 5.796 94 THR A C 1
ATOM 1630 O O . THR A 1 92 ? 5.335 0.305 -9.925 1.000 6.568 94 THR A O 1
ATOM 1641 N N . PHE A 1 93 ? 4.978 1.130 -7.871 1.000 6.264 95 PHE A N 1
ATOM 1642 C CA . PHE A 1 93 ? 6.142 2.021 -7.880 1.000 6.530 95 PHE A CA 1
ATOM 1643 C C . PHE A 1 93 ? 7.368 1.360 -7.265 1.000 6.982 95 PHE A C 1
ATOM 1644 O O . PHE A 1 93 ? 7.250 0.501 -6.383 1.000 8.452 95 PHE A O 1
ATOM 1661 N N . GLU A 1 94 ? 8.540 1.863 -7.631 1.000 7.522 96 GLU A N 1
ATOM 1662 C CA . GLU A 1 94 ? 9.784 1.209 -7.234 1.000 7.956 96 GLU A CA 1
ATOM 1663 C C . GLU A 1 94 ? 10.072 1.255 -5.740 1.000 8.571 96 GLU A C 1
ATOM 1664 O O . GLU A 1 94 ? 10.863 0.448 -5.262 1.000 10.772 96 GLU A O 1
ATOM 1676 N N . ASP A 1 95 ? 9.495 2.196 -5.007 1.000 7.796 97 ASP A N 1
ATOM 1677 C CA . ASP A 1 95 ? 9.704 2.322 -3.561 1.000 8.005 97 ASP A CA 1
ATOM 1678 C C . ASP A 1 95 ? 8.607 1.719 -2.743 1.000 8.118 97 ASP A C 1
ATOM 1679 O O . ASP A 1 95 ? 8.580 1.946 -1.517 1.000 9.944 97 ASP A O 1
ATOM 1688 N N . GLY A 1 96 ? 7.770 0.885 -3.348 1.000 9.247 98 GLY A N 1
ATOM 1689 C CA . GLY A 1 96 ? 6.730 0.149 -2.614 1.000 9.396 98 GLY A CA 1
ATOM 1690 C C . GLY A 1 96 ? 5.370 0.802 -2.660 1.000 8.147 98 GLY A C 1
ATOM 1691 O O . GLY A 1 96 ? 4.384 0.167 -2.270 1.000 8.986 98 GLY A O 1
ATOM 1695 N N . GLY A 1 97 ? 5.254 2.029 -3.131 1.000 7.571 99 GLY A N 1
ATOM 1696 C CA . GLY A 1 97 ? 3.921 2.614 -3.300 1.000 7.112 99 GLY A CA 1
ATOM 1697 C C . GLY A 1 97 ? 3.115 1.772 -4.265 1.000 6.464 99 GLY A C 1
ATOM 1698 O O . GLY A 1 97 ? 3.643 1.284 -5.269 1.000 7.725 99 GLY A O 1
ATOM 1702 N N . ILE A 1 98 ? 1.833 1.636 -3.978 1.000 6.394 100 ILE A N 1
ATOM 1703 C CA A ILE A 1 98 ? 0.951 0.869 -4.848 0.690 7.090 100 ILE A CA 1
ATOM 1704 C CA B ILE A 1 98 ? 0.910 0.795 -4.785 0.310 7.218 100 ILE A CA 1
ATOM 1705 C C . ILE A 1 98 ? -0.393 1.561 -4.932 1.000 7.123 100 ILE A C 1
ATOM 1706 O O . ILE A 1 98 ? -0.958 1.965 -3.909 1.000 9.747 100 ILE A O 1
ATOM 1736 N N . CYS A 1 99 ? -0.912 1.637 -6.142 1.000 7.157 101 CYS A N 1
ATOM 1737 C CA . CYS A 1 99 ? -2.228 2.208 -6.367 1.000 6.710 101 CYS A CA 1
ATOM 1738 C C . CYS A 1 99 ? -3.093 1.208 -7.137 1.000 6.458 101 CYS A C 1
ATOM 1739 O O . CYS A 1 99 ? -2.593 0.459 -7.976 1.000 7.565 101 CYS A O 1
ATOM 1747 N N A ASN A 1 100 ? -4.376 1.330 -6.901 0.380 5.785 102 ASN A N 1
ATOM 1748 N N C ASN A 1 100 ? -4.370 1.279 -6.876 0.620 5.968 102 ASN A N 1
ATOM 1749 C CA A ASN A 1 100 ? -5.409 0.599 -7.635 0.380 5.952 102 ASN A CA 1
ATOM 1750 C CA C ASN A 1 100 ? -5.380 0.595 -7.673 0.620 6.607 102 ASN A CA 1
ATOM 1751 C C A ASN A 1 100 ? -6.456 1.611 -8.046 0.380 5.647 102 ASN A C 1
ATOM 1752 C C C ASN A 1 100 ? -6.430 1.615 -8.055 0.620 5.947 102 ASN A C 1
ATOM 1753 O O A ASN A 1 100 ? -6.972 2.331 -7.200 0.380 6.996 102 ASN A O 1
ATOM 1754 O O C ASN A 1 100 ? -6.957 2.313 -7.205 0.620 7.332 102 ASN A O 1
ATOM 1775 N N . ALA A 1 101 ? -6.733 1.679 -9.332 1.000 5.862 103 ALA A N 1
ATOM 1776 C CA . ALA A 1 101 ? -7.695 2.627 -9.873 1.000 6.346 103 ALA A CA 1
ATOM 1777 C C . ALA A 1 101 ? -8.689 1.905 -10.735 1.000 5.734 103 ALA A C 1
ATOM 1778 O O . ALA A 1 101 ? -8.407 0.823 -11.286 1.000 6.117 103 ALA A O 1
ATOM 1785 N N . ARG A 1 102 ? -9.847 2.501 -10.918 1.000 5.990 104 ARG A N 1
ATOM 1786 C CA . ARG A 1 102 ? -10.857 1.954 -11.815 1.000 5.714 104 ARG A CA 1
ATOM 1787 C C . ARG A 1 102 ? -11.645 3.082 -12.422 1.000 5.302 104 ARG A C 1
ATOM 1788 O O . ARG A 1 102 ? -11.808 4.153 -11.824 1.000 6.132 104 ARG A O 1
ATOM 1809 N N . ASN A 1 103 ? -12.185 2.819 -13.595 1.000 4.968 105 ASN A N 1
ATOM 1810 C CA . ASN A 1 103 ? -13.105 3.744 -14.252 1.000 5.077 105 ASN A CA 1
ATOM 1811 C C . ASN A 1 103 ? -14.181 2.934 -14.926 1.000 5.067 105 ASN A C 1
ATOM 1812 O O . ASN A 1 103 ? -13.910 1.952 -15.611 1.000 6.558 105 ASN A O 1
ATOM 1823 N N . ASP A 1 104 ? -15.434 3.335 -14.708 1.000 5.582 106 ASP A N 1
ATOM 1824 C CA A ASP A 1 104 ? -16.581 2.836 -15.455 0.940 6.206 106 ASP A CA 1
ATOM 1825 C CA B ASP A 1 104 ? -16.625 2.829 -15.423 0.060 5.478 106 ASP A CA 1
ATOM 1826 C C . ASP A 1 104 ? -17.036 3.932 -16.389 1.000 6.050 106 ASP A C 1
ATOM 1827 O O . ASP A 1 104 ? -17.411 5.022 -15.914 1.000 6.562 106 ASP A O 1
ATOM 1843 N N . ILE A 1 105 ? -16.964 3.663 -17.679 1.000 6.033 107 ILE A N 1
ATOM 1844 C CA . ILE A 1 105 ? -17.175 4.677 -18.723 1.000 6.057 107 ILE A CA 1
ATOM 1845 C C . ILE A 1 105 ? -18.472 4.386 -19.433 1.000 6.184 107 ILE A C 1
ATOM 1846 O O . ILE A 1 105 ? -18.688 3.277 -19.947 1.000 7.129 107 ILE A O 1
ATOM 1862 N N . THR A 1 106 ? -19.346 5.390 -19.447 1.000 6.317 108 THR A N 1
ATOM 1863 C CA . THR A 1 106 ? -20.606 5.347 -20.180 1.000 6.628 108 THR A CA 1
ATOM 1864 C C . THR A 1 106 ? -20.660 6.494 -21.142 1.000 6.764 108 THR A C 1
ATOM 1865 O O . THR A 1 106 ? -19.809 7.389 -21.147 1.000 7.238 108 THR A O 1
ATOM 1876 N N . MET A 1 107 ? -21.637 6.456 -22.024 1.000 8.084 109 MET A N 1
ATOM 1877 C CA . MET A 1 107 ? -21.841 7.510 -23.015 1.000 8.169 109 MET A CA 1
ATOM 1878 C C . MET A 1 107 ? -23.307 7.922 -22.959 1.000 8.353 109 MET A C 1
ATOM 1879 O O . MET A 1 107 ? -24.194 7.063 -23.004 1.000 11.237 109 MET A O 1
ATOM 1893 N N . GLU A 1 108 ? -23.542 9.194 -22.848 1.000 7.629 110 GLU A N 1
ATOM 1894 C CA . GLU A 1 108 ? -24.906 9.742 -22.890 1.000 8.348 110 GLU A CA 1
ATOM 1895 C C . GLU A 1 108 ? -24.859 10.794 -23.970 1.000 9.013 110 GLU A C 1
ATOM 1896 O O . GLU A 1 108 ? -24.205 11.858 -23.790 1.000 9.609 110 GLU A O 1
ATOM 1908 N N . GLY A 1 109 ? -25.434 10.526 -25.109 1.000 12.419 111 GLY A N 1
ATOM 1909 C CA . GLY A 1 109 ? -25.336 11.456 -26.211 1.000 12.644 111 GLY A CA 1
ATOM 1910 C C . GLY A 1 109 ? -23.924 11.675 -26.660 1.000 11.107 111 GLY A C 1
ATOM 1911 O O . GLY A 1 109 ? -23.182 10.711 -26.949 1.000 14.407 111 GLY A O 1
ATOM 1915 N N . ASP A 1 110 ? -23.505 12.926 -26.656 1.000 10.789 112 ASP A N 1
ATOM 1916 C CA . ASP A 1 110 ? -22.161 13.350 -27.077 1.000 11.321 112 ASP A CA 1
ATOM 1917 C C . ASP A 1 110 ? -21.138 13.354 -25.956 1.000 9.395 112 ASP A C 1
ATOM 1918 O O . ASP A 1 110 ? -20.073 13.919 -26.192 1.000 11.629 112 ASP A O 1
ATOM 1927 N N . THR A 1 111 ? -21.451 12.806 -24.794 1.000 8.042 113 THR A N 1
ATOM 1928 C CA . THR A 1 111 ? -20.593 12.924 -23.631 1.000 7.146 113 THR A CA 1
ATOM 1929 C C . THR A 1 111 ? -20.234 11.569 -23.083 1.000 6.672 113 THR A C 1
ATOM 1930 O O . THR A 1 111 ? -21.107 10.729 -22.794 1.000 8.484 113 THR A O 1
ATOM 1941 N N . PHE A 1 112 ? -18.935 11.370 -22.832 1.000 6.344 114 PHE A N 1
ATOM 1942 C CA . PHE A 1 112 ? -18.482 10.238 -22.037 1.000 5.812 114 PHE A CA 1
ATOM 1943 C C . PHE A 1 112 ? -18.513 10.642 -20.565 1.000 5.887 114 PHE A C 1
ATOM 1944 O O . PHE A 1 112 ? -17.938 11.672 -20.198 1.000 7.620 114 PHE A O 1
ATOM 1961 N N . TYR A 1 113 ? -19.134 9.817 -19.752 1.000 5.875 115 TYR A N 1
ATOM 1962 C CA . TYR A 1 113 ? -19.158 9.937 -18.303 1.000 5.875 115 TYR A CA 1
ATOM 1963 C C . TYR A 1 113 ? -18.239 8.922 -17.696 1.000 5.608 115 TYR A C 1
ATOM 1964 O O . TYR A 1 113 ? -18.157 7.774 -18.146 1.000 6.932 115 TYR A O 1
ATOM 1982 N N . ASN A 1 114 ? -17.548 9.336 -16.642 1.000 6.409 116 ASN A N 1
ATOM 1983 C CA . ASN A 1 114 ? -16.458 8.568 -16.045 1.000 6.066 116 ASN A CA 1
ATOM 1984 C C . ASN A 1 114 ? -16.652 8.531 -14.553 1.000 5.713 116 ASN A C 1
ATOM 1985 O O . ASN A 1 114 ? -16.668 9.605 -13.918 1.000 7.741 116 ASN A O 1
ATOM 1996 N N . LYS A 1 115 ? -16.810 7.349 -13.999 1.000 5.678 117 LYS A N 1
ATOM 1997 C CA A LYS A 1 115 ? -16.922 7.119 -12.571 0.470 5.790 117 LYS A CA 1
ATOM 1998 C CA B LYS A 1 115 ? -16.924 7.114 -12.545 0.530 5.882 117 LYS A CA 1
ATOM 1999 C C . LYS A 1 115 ? -15.582 6.535 -12.134 1.000 5.077 117 LYS A C 1
ATOM 2000 O O . LYS A 1 115 ? -15.332 5.346 -12.359 1.000 5.560 117 LYS A O 1
ATOM 2036 N N . VAL A 1 116 ? -14.717 7.374 -11.578 1.000 4.955 118 VAL A N 1
ATOM 2037 C CA . VAL A 1 116 ? -13.324 6.999 -11.343 1.000 4.836 118 VAL A CA 1
ATOM 2038 C C . VAL A 1 116 ? -13.067 6.835 -9.859 1.000 4.774 118 VAL A C 1
ATOM 2039 O O . VAL A 1 116 ? -13.525 7.649 -9.039 1.000 5.127 118 VAL A O 1
ATOM 2052 N N . ARG A 1 117 ? -12.321 5.803 -9.494 1.000 5.412 119 ARG A N 1
ATOM 2053 C CA . ARG A 1 117 ? -11.889 5.599 -8.112 1.000 5.584 119 ARG A CA 1
ATOM 2054 C C . ARG A 1 117 ? -10.397 5.389 -8.116 1.000 5.499 119 ARG A C 1
ATOM 2055 O O . ARG A 1 117 ? -9.842 4.754 -9.033 1.000 7.160 119 ARG A O 1
ATOM 2076 N N . PHE A 1 118 ? -9.721 5.904 -7.095 1.000 4.997 120 PHE A N 1
ATOM 2077 C CA . PHE A 1 118 ? -8.259 5.832 -7.040 1.000 4.854 120 PHE A CA 1
ATOM 2078 C C . PHE A 1 118 ? -7.804 5.623 -5.609 1.000 4.663 120 PHE A C 1
ATOM 2079 O O . PHE A 1 118 ? -8.050 6.505 -4.775 1.000 5.547 120 PHE A O 1
ATOM 2096 N N . TYR A 1 119 ? -7.154 4.516 -5.339 1.000 4.843 121 TYR A N 1
ATOM 2097 C CA . TYR A 1 119 ? -6.668 4.194 -3.990 1.000 5.376 121 TYR A CA 1
ATOM 2098 C C . TYR A 1 119 ? -5.193 3.951 -4.030 1.000 6.053 121 TYR A C 1
ATOM 2099 O O . TYR A 1 119 ? -4.706 3.141 -4.794 1.000 9.867 121 TYR A O 1
ATOM 2117 N N . GLY A 1 120 ? -4.452 4.629 -3.183 1.000 6.290 122 GLY A N 1
ATOM 2118 C CA . GLY A 1 120 ? -3.011 4.432 -3.094 1.000 6.932 122 GLY A CA 1
ATOM 2119 C C . GLY A 1 120 ? -2.584 4.241 -1.673 1.000 6.359 122 GLY A C 1
ATOM 2120 O O . GLY A 1 120 ? -3.178 4.849 -0.751 1.000 6.693 122 GLY A O 1
ATOM 2124 N N . THR A 1 121 ? -1.548 3.452 -1.466 1.000 6.742 123 THR A N 1
ATOM 2125 C CA . THR A 1 121 ? -1.042 3.209 -0.131 1.000 6.805 123 THR A CA 1
ATOM 2126 C C . THR A 1 121 ? 0.405 2.805 -0.209 1.000 6.458 123 THR A C 1
ATOM 2127 O O . THR A 1 121 ? 0.968 2.544 -1.283 1.000 6.980 123 THR A O 1
ATOM 2138 N N A ASN A 1 122 ? 1.035 2.767 0.963 0.570 7.180 124 ASN A N 1
ATOM 2139 N N B ASN A 1 122 ? 1.017 2.774 0.975 0.430 7.672 124 ASN A N 1
ATOM 2140 C CA A ASN A 1 122 ? 2.424 2.284 1.082 0.570 7.405 124 ASN A CA 1
ATOM 2141 C CA B ASN A 1 122 ? 2.419 2.337 1.167 0.430 8.882 124 ASN A CA 1
ATOM 2142 C C A ASN A 1 122 ? 3.402 3.239 0.416 0.570 6.878 124 ASN A C 1
ATOM 2143 C C B ASN A 1 122 ? 3.417 3.279 0.526 0.430 7.662 124 ASN A C 1
ATOM 2144 O O A ASN A 1 122 ? 4.541 2.830 0.121 0.570 8.257 124 ASN A O 1
ATOM 2145 O O B ASN A 1 122 ? 4.589 2.901 0.386 0.430 8.973 124 ASN A O 1
ATOM 2166 N N . PHE A 1 123 ? 3.016 4.497 0.197 1.000 6.835 125 PHE A N 1
ATOM 2167 C CA . PHE A 1 123 ? 4.033 5.461 -0.254 1.000 6.789 125 PHE A CA 1
ATOM 2168 C C . PHE A 1 123 ? 4.871 5.889 0.940 1.000 6.947 125 PHE A C 1
ATOM 2169 O O . PHE A 1 123 ? 4.317 6.285 1.967 1.000 7.774 125 PHE A O 1
ATOM 2186 N N . PRO A 1 124 ? 6.196 5.846 0.852 1.000 6.733 126 PRO A N 1
ATOM 2187 C CA . PRO A 1 124 ? 7.004 6.326 1.964 1.000 7.185 126 PRO A CA 1
ATOM 2188 C C . PRO A 1 124 ? 6.705 7.796 2.225 1.000 6.207 126 PRO A C 1
ATOM 2189 O O . PRO A 1 124 ? 6.642 8.598 1.306 1.000 6.421 126 PRO A O 1
ATOM 2200 N N . ALA A 1 125 ? 6.640 8.177 3.492 1.000 6.973 127 ALA A N 1
ATOM 2201 C CA . ALA A 1 125 ? 6.387 9.587 3.823 1.000 7.731 127 ALA A CA 1
ATOM 2202 C C . ALA A 1 125 ? 7.457 10.496 3.257 1.000 6.854 127 ALA A C 1
ATOM 2203 O O . ALA A 1 125 ? 7.175 11.646 2.910 1.000 7.886 127 ALA A O 1
ATOM 2210 N N A ASN A 1 126 ? 8.687 9.986 3.174 0.500 6.937 128 ASN A N 1
ATOM 2211 N N B ASN A 1 126 ? 8.701 10.025 3.144 0.500 7.458 128 ASN A N 1
ATOM 2212 C CA A ASN A 1 126 ? 9.866 10.735 2.729 0.500 6.893 128 ASN A CA 1
ATOM 2213 C CA B ASN A 1 126 ? 9.815 10.835 2.628 0.500 8.179 128 ASN A CA 1
ATOM 2214 C C A ASN A 1 126 ? 10.040 10.659 1.208 0.500 6.849 128 ASN A C 1
ATOM 2215 C C B ASN A 1 126 ? 10.014 10.727 1.138 0.500 7.428 128 ASN A C 1
ATOM 2216 O O A ASN A 1 126 ? 10.979 11.270 0.695 0.500 7.804 128 ASN A O 1
ATOM 2217 O O B ASN A 1 126 ? 10.966 11.324 0.609 0.500 8.340 128 ASN A O 1
ATOM 2238 N N . GLY A 1 127 ? 9.163 9.980 0.464 1.000 6.381 129 GLY A N 1
ATOM 2239 C CA . GLY A 1 127 ? 9.352 9.732 -0.967 1.000 6.366 129 GLY A CA 1
ATOM 2240 C C . GLY A 1 127 ? 8.785 10.828 -1.839 1.000 5.736 129 GLY A C 1
ATOM 2241 O O . GLY A 1 127 ? 8.121 11.757 -1.380 1.000 5.668 129 GLY A O 1
ATOM 2245 N N . PRO A 1 128 ? 9.048 10.713 -3.146 1.000 5.333 130 PRO A N 1
ATOM 2246 C CA . PRO A 1 128 ? 8.728 11.806 -4.041 1.000 5.648 130 PRO A CA 1
ATOM 2247 C C . PRO A 1 128 ? 7.239 12.073 -4.199 1.000 5.375 130 PRO A C 1
ATOM 2248 O O . PRO A 1 128 ? 6.849 13.199 -4.525 1.000 6.058 130 PRO A O 1
ATOM 2259 N N . VAL A 1 129 ? 6.407 11.058 -4.006 1.000 5.076 131 VAL A N 1
ATOM 2260 C CA . VAL A 1 129 ? 4.963 11.263 -4.109 1.000 5.110 131 VAL A CA 1
ATOM 2261 C C . VAL A 1 129 ? 4.468 12.077 -2.931 1.000 4.962 131 VAL A C 1
ATOM 2262 O O . VAL A 1 129 ? 3.781 13.105 -3.107 1.000 5.558 131 VAL A O 1
ATOM 2275 N N . MET A 1 130 ? 4.789 11.654 -1.706 1.000 5.120 132 MET A N 1
ATOM 2276 C CA . MET A 1 130 ? 4.310 12.367 -0.525 1.000 5.397 132 MET A CA 1
ATOM 2277 C C . MET A 1 130 ? 5.044 13.674 -0.279 1.000 5.201 132 MET A C 1
ATOM 2278 O O . MET A 1 130 ? 4.525 14.501 0.477 1.000 7.291 132 MET A O 1
ATOM 2292 N N . GLN A 1 131 ? 6.205 13.890 -0.899 1.000 5.060 133 GLN A N 1
ATOM 2293 C CA . GLN A 1 131 ? 6.947 15.140 -0.782 1.000 5.346 133 GLN A CA 1
ATOM 2294 C C . GLN A 1 131 ? 6.694 16.075 -1.936 1.000 5.741 133 GLN A C 1
ATOM 2295 O O . GLN A 1 131 ? 7.197 17.215 -1.939 1.000 6.504 133 GLN A O 1
ATOM 2309 N N . LYS A 1 132 ? 5.938 15.642 -2.947 1.000 5.624 134 LYS A N 1
ATOM 2310 C CA A LYS A 1 132 ? 5.568 16.456 -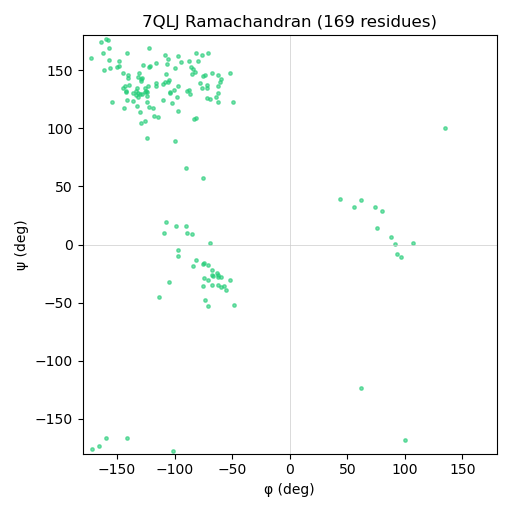4.105 0.540 6.378 134 LYS A CA 1
ATOM 2311 C CA B LYS A 1 132 ? 5.595 16.434 -4.132 0.460 6.235 134 LYS A CA 1
ATOM 2312 C C . LYS A 1 132 ? 6.827 16.855 -4.906 1.000 6.185 134 LYS A C 1
ATOM 2313 O O . LYS A 1 132 ? 7.013 18.046 -5.213 1.000 7.981 134 LYS A O 1
ATOM 2349 N N . LYS A 1 133 ? 7.625 15.890 -5.308 1.000 6.213 135 LYS A N 1
ATOM 2350 C CA . LYS A 1 133 ? 8.866 16.098 -6.037 1.000 6.450 135 LYS A CA 1
ATOM 2351 C C . LYS A 1 133 ? 8.800 15.653 -7.503 1.000 6.118 135 LYS A C 1
ATOM 2352 O O . LYS A 1 133 ? 9.853 15.579 -8.175 1.000 7.726 135 LYS A O 1
ATOM 2371 N N . THR A 1 134 ? 7.627 15.325 -7.996 1.000 5.797 136 THR A N 1
ATOM 2372 C CA . THR A 1 134 ? 7.488 14.847 -9.3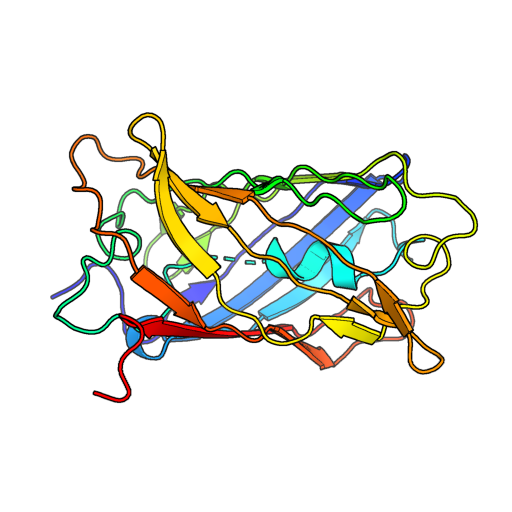63 1.000 5.546 136 THR A CA 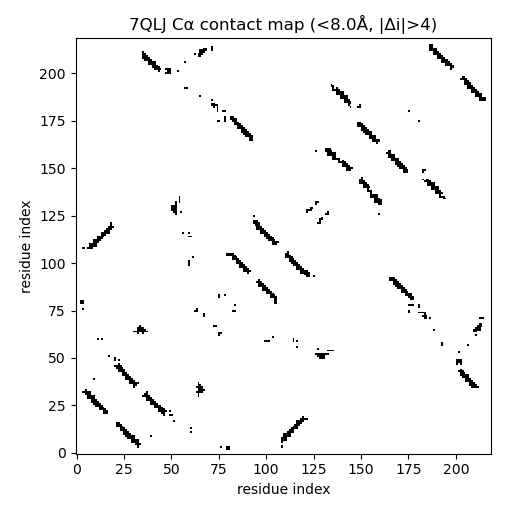1
ATOM 2373 C C . THR A 1 134 ? 7.361 16.002 -10.334 1.000 5.649 136 THR A C 1
ATOM 2374 O O . THR A 1 134 ? 6.830 17.064 -9.991 1.000 7.561 136 THR A O 1
ATOM 2385 N N . LEU A 1 135 ? 7.785 15.744 -11.559 1.000 5.386 137 LEU A N 1
ATOM 2386 C CA . LEU A 1 135 ? 7.693 16.741 -12.638 1.000 5.468 137 LEU A CA 1
ATOM 2387 C C . LEU A 1 135 ? 6.733 16.347 -13.730 1.000 5.413 137 LEU A C 1
ATOM 2388 O O . LEU A 1 135 ? 5.995 17.201 -14.230 1.000 6.354 137 LEU A O 1
ATOM 2404 N N . LYS A 1 136 ? 6.749 15.108 -14.211 1.000 5.719 138 LYS A N 1
ATOM 2405 C CA . LYS A 1 136 ? 5.900 14.648 -15.331 1.000 5.679 138 LYS A CA 1
ATOM 240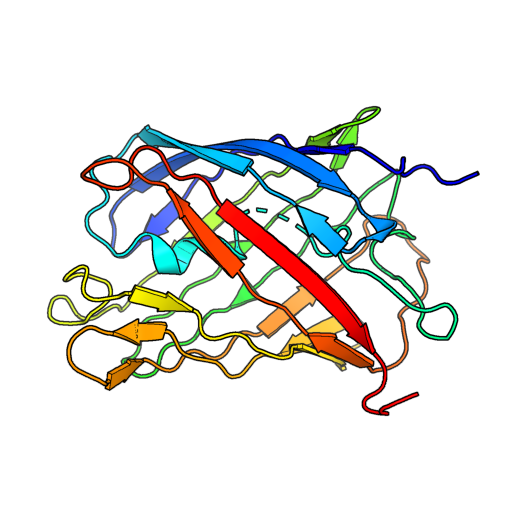6 C C . LYS A 1 136 ? 6.056 13.159 -15.480 1.000 5.582 138 LYS A C 1
ATOM 2407 O O . LYS A 1 136 ? 7.046 12.577 -15.050 1.000 6.668 138 LYS A O 1
ATOM 2426 N N . TRP A 1 137 ? 5.088 12.529 -16.158 1.000 5.314 139 TRP A N 1
ATOM 2427 C CA . TRP A 1 137 ? 5.270 11.187 -16.709 1.000 5.341 139 TRP A CA 1
ATOM 2428 C C . TRP A 1 137 ? 6.086 11.274 -17.973 1.000 5.994 139 TRP A C 1
ATOM 2429 O O . TRP A 1 137 ? 5.803 12.094 -18.849 1.000 8.656 139 TRP A O 1
ATOM 2450 N N . GLU A 1 138 ? 7.013 10.340 -18.166 1.000 5.856 140 GLU A N 1
ATOM 2451 C CA . GLU A 1 138 ? 7.662 10.204 -19.455 1.000 6.165 140 GLU A CA 1
ATOM 2452 C C . GLU A 1 138 ? 6.705 9.587 -20.450 1.000 6.633 140 GLU A C 1
ATOM 2453 O O . GLU A 1 138 ? 5.946 8.686 -20.102 1.000 10.081 140 GLU A O 1
ATOM 2465 N N . PRO A 1 139 ? 6.772 9.973 -21.724 1.000 6.826 141 PRO A N 1
ATOM 2466 C CA . PRO A 1 139 ? 6.016 9.275 -22.773 1.000 7.357 141 PRO A CA 1
ATOM 2467 C C . PRO A 1 139 ? 6.347 7.794 -22.742 1.000 6.870 141 PRO A C 1
ATOM 2468 O O . PRO A 1 139 ? 7.501 7.426 -22.494 1.000 7.989 141 PRO A O 1
ATOM 2479 N N A SER A 1 140 ? 5.380 6.990 -23.124 0.700 6.585 142 SER A N 1
ATOM 2480 N N B SER A 1 140 ? 5.407 6.885 -22.943 0.300 6.729 142 SER A N 1
ATOM 2481 C CA A SER A 1 140 ? 5.558 5.548 -22.995 0.700 7.292 142 SER A CA 1
ATOM 2482 C CA B SER A 1 140 ? 5.758 5.452 -23.037 0.300 8.615 142 SER A CA 1
ATOM 2483 C C A SER A 1 140 ? 4.704 4.799 -23.988 0.700 6.625 142 SER A C 1
ATOM 2484 C C B SER A 1 140 ? 4.827 4.813 -24.048 0.300 7.275 142 SER A C 1
ATOM 2485 O O A SER A 1 140 ? 3.921 5.368 -24.714 0.700 8.492 142 SER A O 1
ATOM 2486 O O B SER A 1 140 ? 4.171 5.501 -24.876 0.300 7.056 142 SER A O 1
ATOM 2501 N N . THR A 1 141 ? 4.916 3.502 -24.041 1.000 7.281 143 THR A N 1
ATOM 2502 C CA . THR A 1 141 ? 4.199 2.621 -24.937 1.000 7.708 143 THR A CA 1
ATOM 2503 C C . THR A 1 141 ? 3.541 1.524 -24.096 1.000 7.517 143 THR A C 1
ATOM 2504 O O . THR A 1 141 ? 4.203 0.793 -23.36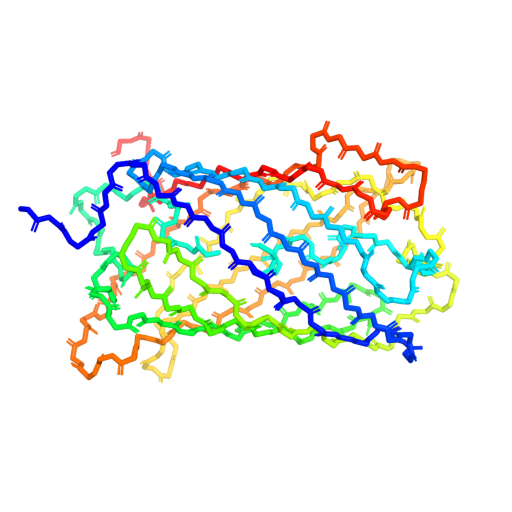5 1.000 12.244 143 THR A O 1
ATOM 2515 N N . GLU A 1 142 ? 2.247 1.371 -24.251 1.000 5.793 144 GLU A N 1
ATOM 2516 C CA . GLU A 1 142 ? 1.476 0.293 -23.623 1.000 6.043 144 GLU A CA 1
ATOM 2517 C C . GLU A 1 142 ? 1.459 -0.910 -24.553 1.000 5.917 144 GLU A C 1
ATOM 2518 O O . GLU A 1 142 ? 1.203 -0.787 -25.755 1.000 7.982 144 GLU A O 1
ATOM 2530 N N . LYS A 1 143 ? 1.741 -2.085 -24.008 1.000 5.569 145 LYS A N 1
ATOM 2531 C CA . LYS A 1 143 ? 1.670 -3.353 -24.730 1.000 5.818 145 LYS A CA 1
ATOM 2532 C C . LYS A 1 143 ? 0.314 -3.966 -24.410 1.000 5.598 145 LYS A C 1
ATOM 2533 O O . LYS A 1 143 ? 0.044 -4.313 -23.247 1.000 6.408 145 LYS A O 1
ATOM 2552 N N . MET A 1 144 ? -0.532 -4.082 -25.413 1.000 5.879 146 MET A N 1
ATOM 2553 C CA . MET A 1 144 ? -1.871 -4.672 -25.304 1.000 6.061 146 MET A CA 1
ATOM 2554 C C . MET A 1 144 ? -1.833 -6.118 -25.748 1.000 6.169 146 MET A C 1
ATOM 2555 O O . MET A 1 144 ? -1.264 -6.437 -26.782 1.000 7.694 146 MET A O 1
ATOM 2569 N N . TYR A 1 145 ? -2.497 -6.981 -24.983 1.000 5.684 147 TYR A N 1
ATOM 2570 C CA . TYR A 1 145 ? -2.523 -8.402 -25.301 1.000 6.079 147 TYR A CA 1
ATOM 2571 C C . TYR A 1 145 ? -3.651 -9.027 -24.508 1.000 5.574 147 TYR A C 1
ATOM 2572 O O . TYR A 1 145 ? -4.273 -8.398 -23.682 1.000 7.915 147 TYR A O 1
ATOM 2590 N N . VAL A 1 146 ? -3.920 -10.291 -24.748 1.000 8.060 148 VAL A N 1
ATOM 2591 C CA . VAL A 1 146 ? -4.984 -10.985 -24.018 1.000 7.951 148 VAL A CA 1
ATOM 2592 C C . VAL A 1 146 ? -4.351 -11.895 -22.969 1.000 9.426 148 VAL A C 1
ATOM 2593 O O . VAL A 1 146 ? -3.395 -12.666 -23.275 1.000 12.258 148 VAL A O 1
ATOM 2606 N N . ARG A 1 147 ? -4.835 -11.800 -21.745 1.000 8.434 149 ARG A N 1
ATOM 2607 C CA . ARG A 1 147 ? -4.300 -12.590 -20.547 1.000 10.835 149 ARG A CA 1
ATOM 2608 C C . ARG A 1 147 ? -5.546 -13.157 -19.919 1.000 12.832 149 ARG A C 1
ATOM 2609 O O . ARG A 1 147 ? -6.455 -12.414 -19.532 1.000 11.890 149 ARG A O 1
ATOM 2630 N N . ASP A 1 148 ? -5.545 -14.434 -19.648 1.000 13.529 150 ASP A N 1
ATOM 2631 C CA . ASP A 1 148 ? -6.715 -15.106 -19.011 1.000 14.817 150 ASP A CA 1
ATOM 2632 C C . ASP A 1 148 ? -8.051 -14.624 -19.676 1.000 14.748 150 ASP A C 1
ATOM 2633 O O . ASP A 1 148 ? -9.080 -14.456 -19.090 1.000 15.864 150 ASP A O 1
ATOM 2642 N N . GLY A 1 149 ? -8.045 -14.442 -20.980 1.000 13.922 151 GLY A N 1
ATOM 2643 C CA . GLY A 1 149 ? -9.241 -14.098 -21.757 1.000 12.345 151 GLY A CA 1
ATOM 2644 C C . GLY A 1 149 ? -9.695 -12.573 -21.607 1.000 11.305 151 GLY A C 1
ATOM 2645 O O . GLY A 1 149 ? -10.850 -12.205 -21.976 1.000 13.036 151 GLY A O 1
ATOM 2649 N N . VAL A 1 150 ? -8.893 -11.728 -21.093 1.000 8.801 152 VAL A N 1
ATOM 2650 C CA . VAL A 1 150 ? -9.189 -10.294 -20.812 1.000 8.021 152 VAL A CA 1
ATOM 2651 C C . VAL A 1 150 ? -8.142 -9.459 -21.485 1.000 6.399 152 VAL A C 1
ATOM 2652 O O . VAL A 1 150 ? -6.934 -9.704 -21.373 1.000 6.822 152 VAL A O 1
ATOM 2665 N N . LEU A 1 151 ? -8.596 -8.390 -22.159 1.000 6.032 153 LEU A N 1
ATOM 2666 C CA . LEU A 1 151 ? -7.658 -7.431 -22.734 1.000 5.525 153 LEU A CA 1
ATOM 2667 C C . LEU A 1 151 ? -6.883 -6.757 -21.621 1.000 5.214 153 LEU A C 1
ATOM 2668 O O . LEU A 1 151 ? -7.473 -6.195 -20.678 1.000 5.908 153 LEU A O 1
ATOM 2684 N N . THR A 1 152 ? -5.576 -6.810 -21.744 1.000 5.315 154 THR A N 1
ATOM 2685 C CA . THR A 1 152 ? -4.638 -6.327 -20.741 1.000 5.358 154 THR A CA 1
ATOM 2686 C C . THR A 1 152 ? -3.639 -5.416 -21.410 1.000 5.645 154 THR A C 1
ATOM 2687 O O . THR A 1 152 ? -3.155 -5.706 -22.496 1.000 6.982 154 THR A O 1
ATOM 2698 N N . GLY A 1 153 ? -3.284 -4.325 -20.723 1.000 5.775 155 GLY A N 1
ATOM 2699 C CA . GLY A 1 153 ? -2.212 -3.436 -21.184 1.000 5.808 155 GLY A CA 1
ATOM 2700 C C . GLY A 1 153 ? -1.168 -3.273 -20.109 1.000 5.737 155 GLY A C 1
ATOM 2701 O O . GLY A 1 153 ? -1.495 -2.945 -18.974 1.000 6.946 155 GLY A O 1
ATOM 2705 N N . ASP A 1 154 ? 0.079 -3.413 -20.478 1.000 5.526 156 ASP A N 1
ATOM 2706 C CA . ASP A 1 154 ? 1.213 -3.206 -19.575 1.000 5.601 156 ASP A CA 1
ATOM 2707 C C . ASP A 1 154 ? 2.071 -2.059 -20.017 1.000 5.700 156 ASP A C 1
ATOM 2708 O O . ASP A 1 154 ? 2.374 -1.917 -21.205 1.000 6.403 156 ASP A O 1
ATOM 2717 N N . VAL A 1 155 ? 2.529 -1.259 -19.060 1.000 6.183 157 VAL A N 1
ATOM 2718 C CA . VAL A 1 155 ? 3.427 -0.133 -19.305 1.000 7.895 157 VAL A CA 1
ATOM 2719 C C . VAL A 1 155 ? 4.566 -0.230 -18.273 1.000 6.646 157 VAL A C 1
ATOM 2720 O O . VAL A 1 155 ? 4.273 -0.372 -17.091 1.000 7.713 157 VAL A O 1
ATOM 2733 N N . GLU A 1 156 ? 5.790 -0.055 -18.699 1.000 7.461 158 GLU A N 1
ATOM 2734 C CA . GLU A 1 156 ? 6.911 0.164 -17.776 1.000 7.419 158 GLU A CA 1
ATOM 2735 C C . GLU A 1 156 ? 7.395 1.574 -18.038 1.000 7.231 158 GLU A C 1
ATOM 2736 O O . GLU A 1 156 ? 7.927 1.847 -19.100 1.000 9.394 158 GLU A O 1
ATOM 2748 N N . THR A 1 157 ? 7.154 2.456 -17.097 1.000 6.803 159 THR A N 1
ATOM 2749 C CA . THR A 1 157 ? 7.419 3.881 -17.311 1.000 7.232 159 THR A CA 1
ATOM 2750 C C . THR A 1 157 ? 7.988 4.488 -16.041 1.000 6.051 159 THR A C 1
ATOM 2751 O O . THR A 1 157 ? 8.459 3.777 -15.137 1.000 6.259 159 THR A O 1
ATOM 2762 N N . ALA A 1 158 ? 8.012 5.806 -15.996 1.000 6.259 160 ALA A N 1
ATOM 2763 C CA . ALA A 1 158 ? 8.610 6.505 -14.873 1.000 5.789 160 ALA A CA 1
ATOM 2764 C C . ALA A 1 158 ? 8.110 7.928 -14.839 1.000 5.640 160 ALA A C 1
ATOM 2765 O O . ALA A 1 158 ? 7.758 8.512 -15.872 1.000 6.549 160 ALA A O 1
ATOM 2772 N N . LEU A 1 159 ? 8.066 8.443 -13.615 1.000 5.665 161 LEU A N 1
ATOM 2773 C CA . LEU A 1 159 ? 7.943 9.882 -13.391 1.000 5.561 161 LEU A CA 1
ATOM 2774 C C . LEU A 1 159 ? 9.347 10.485 -13.376 1.000 5.602 161 LEU A C 1
ATOM 2775 O O . LEU A 1 159 ? 10.243 9.990 -12.687 1.000 6.648 161 LEU A O 1
ATOM 2791 N N . LEU A 1 160 ? 9.526 11.568 -14.100 1.000 5.465 162 LEU A N 1
ATOM 2792 C CA . LEU A 1 160 ? 10.706 12.420 -13.915 1.000 5.690 162 LEU A CA 1
ATOM 2793 C C . LEU A 1 160 ? 10.537 13.147 -12.588 1.000 5.436 162 LEU A C 1
ATOM 2794 O O . LEU A 1 160 ? 9.444 13.678 -12.338 1.000 6.656 162 LEU A O 1
ATOM 2810 N N . LEU A 1 161 ? 11.574 13.183 -11.801 1.000 6.010 163 LEU A N 1
ATOM 2811 C CA . LEU A 1 161 ? 11.631 13.889 -10.529 1.000 6.632 163 LEU A CA 1
ATOM 2812 C C . LEU A 1 161 ? 12.525 15.098 -10.668 1.000 7.057 163 LEU A C 1
ATOM 2813 O O . LEU A 1 161 ? 13.374 15.185 -11.568 1.000 8.561 163 LEU A O 1
ATOM 2829 N N . GLU A 1 162 ? 12.396 16.000 -9.733 1.000 8.180 164 GLU A N 1
ATOM 2830 C CA . GLU A 1 162 ? 13.435 17.012 -9.537 1.000 10.369 164 GLU A CA 1
ATOM 2831 C C . GLU A 1 162 ? 14.791 16.339 -9.402 1.000 13.561 164 GLU A C 1
ATOM 2832 O O . GLU A 1 162 ? 14.919 15.218 -8.874 1.000 17.723 164 GLU A O 1
ATOM 2844 N N . GLY A 1 163 ? 15.850 17.023 -9.873 1.000 12.963 165 GLY A N 1
ATOM 2845 C CA . GLY A 1 163 ? 17.239 16.596 -9.699 1.000 16.161 165 GLY A CA 1
ATOM 2846 C C . GLY A 1 163 ? 17.728 15.517 -10.657 1.000 13.269 165 GLY A C 1
ATOM 2847 O O . GLY A 1 163 ? 18.699 14.832 -10.336 1.000 17.004 165 GLY A O 1
ATOM 2851 N N . ASN A 1 164 ? 17.204 15.421 -11.841 1.000 11.591 166 ASN A N 1
ATOM 2852 C CA . ASN A 1 164 ? 17.685 14.486 -12.880 1.000 11.734 166 ASN A CA 1
ATOM 2853 C C . ASN A 1 164 ? 17.539 13.018 -12.412 1.000 12.396 166 ASN A C 1
ATOM 2854 O O . ASN A 1 164 ? 18.474 12.217 -12.592 1.000 22.131 166 ASN A O 1
ATOM 2865 N N . ALA A 1 165 ? 16.478 12.686 -11.717 1.000 8.801 167 ALA A N 1
ATOM 2866 C CA . ALA A 1 165 ? 16.197 11.315 -11.304 1.000 8.281 167 ALA A CA 1
ATOM 2867 C C . ALA A 1 165 ? 14.853 10.896 -11.866 1.000 6.359 167 ALA A C 1
ATOM 2868 O O . ALA A 1 165 ? 13.985 11.739 -12.105 1.000 8.220 167 ALA A O 1
ATOM 2875 N N . HIS A 1 166 ? 14.686 9.615 -12.061 1.000 6.867 168 HIS A N 1
ATOM 2876 C CA . HIS A 1 166 ? 13.391 9.020 -12.426 1.000 6.301 168 HIS A CA 1
ATOM 2877 C C . HIS A 1 166 ? 12.920 8.102 -11.328 1.000 6.676 168 HIS A C 1
ATOM 2878 O O . HIS A 1 166 ? 13.688 7.575 -10.511 1.000 9.543 168 HIS A O 1
ATOM 2893 N N . TYR A 1 167 ? 11.608 7.924 -11.316 1.000 6.473 169 TYR A N 1
ATOM 2894 C CA . TYR A 1 167 ? 10.880 7.133 -10.290 1.000 6.578 169 TYR A CA 1
ATOM 2895 C C . TYR A 1 167 ? 10.012 6.168 -11.065 1.000 5.647 169 TYR A C 1
ATOM 2896 O O . TYR A 1 167 ? 9.011 6.542 -11.679 1.000 6.231 169 TYR A O 1
ATOM 2914 N N . ARG A 1 168 ? 10.430 4.898 -11.089 1.000 6.181 170 ARG A N 1
ATOM 2915 C CA . ARG A 1 168 ? 9.810 3.902 -11.951 1.000 6.020 170 ARG A CA 1
ATOM 2916 C C . ARG A 1 168 ? 8.455 3.445 -11.426 1.000 5.602 170 ARG A C 1
ATOM 2917 O O . ARG A 1 168 ? 8.229 3.285 -10.228 1.000 6.707 170 ARG A O 1
ATOM 2938 N N . CYS A 1 169 ? 7.586 3.175 -12.383 1.000 6.135 171 CYS A N 1
ATOM 2939 C CA A CYS A 1 169 ? 6.234 2.628 -12.135 0.560 6.123 171 CYS A CA 1
ATOM 2940 C CA B CYS A 1 169 ? 6.251 2.593 -12.107 0.440 5.957 171 CYS A CA 1
ATOM 2941 C C . CYS A 1 169 ? 5.881 1.643 -13.229 1.000 5.790 171 CYS A C 1
ATOM 2942 O O . CYS A 1 169 ? 6.043 1.954 -14.400 1.000 6.886 171 CYS A O 1
ATOM 2956 N N . ASP A 1 170 ? 5.346 0.500 -12.825 1.000 5.513 172 ASP A N 1
ATOM 2957 C CA . ASP A 1 170 ? 4.741 -0.454 -13.761 1.000 6.303 172 ASP A CA 1
ATOM 2958 C C . ASP A 1 170 ? 3.249 -0.364 -13.672 1.000 5.818 172 ASP A C 1
ATOM 2959 O O . ASP A 1 170 ? 2.686 -0.395 -12.568 1.000 7.027 172 ASP A O 1
ATOM 2968 N N . PHE A 1 171 ? 2.599 -0.252 -14.808 1.000 5.817 173 PHE A N 1
ATOM 2969 C CA A PHE A 1 171 ? 1.146 -0.249 -14.931 0.440 6.207 173 PHE A CA 1
ATOM 2970 C CA B PHE A 1 171 ? 1.136 -0.250 -14.887 0.560 6.039 173 PHE A CA 1
ATOM 2971 C C . PHE A 1 171 ? 0.675 -1.569 -15.489 1.000 5.640 173 PHE A C 1
ATOM 2972 O O . PHE A 1 171 ? 1.247 -2.050 -16.472 1.000 6.382 173 PHE A O 1
ATOM 3004 N N . ARG A 1 172 ? -0.409 -2.102 -14.943 1.000 5.355 174 ARG A N 1
ATOM 3005 C CA . ARG A 1 172 ? -1.163 -3.172 -15.608 1.000 5.245 174 ARG A CA 1
ATOM 3006 C C . ARG A 1 172 ? -2.618 -2.789 -15.570 1.000 5.369 174 ARG A C 1
ATOM 3007 O O . ARG A 1 172 ? -3.153 -2.509 -14.493 1.000 6.323 174 ARG A O 1
ATOM 3028 N N . THR A 1 173 ? -3.264 -2.795 -16.714 1.000 5.383 175 THR A N 1
ATOM 3029 C CA . THR A 1 173 ? -4.684 -2.426 -16.837 1.000 5.466 175 THR A CA 1
ATOM 3030 C C . THR A 1 173 ? -5.407 -3.591 -17.464 1.000 5.235 175 THR A C 1
ATOM 3031 O O . THR A 1 173 ? -4.951 -4.158 -18.453 1.000 6.712 175 THR A O 1
ATOM 3042 N N . THR A 1 174 ? -6.569 -3.921 -16.928 1.000 5.218 176 THR A N 1
ATOM 3043 C CA . THR A 1 174 ? -7.525 -4.803 -17.613 1.000 5.643 176 THR A CA 1
ATOM 3044 C C . THR A 1 174 ? -8.705 -3.978 -18.090 1.000 5.611 176 THR A C 1
ATOM 3045 O O . THR A 1 174 ? -9.181 -3.088 -17.389 1.000 7.034 176 THR A O 1
ATOM 3056 N N . TYR A 1 175 ? -9.164 -4.284 -19.280 1.000 5.111 177 TYR A N 1
ATOM 3057 C CA . TYR A 1 175 ? -10.239 -3.562 -19.966 1.000 5.548 177 TYR A CA 1
ATOM 3058 C C . TYR A 1 175 ? -11.345 -4.540 -20.290 1.000 6.122 177 TYR A C 1
ATOM 3059 O O . TYR A 1 175 ? -11.047 -5.597 -20.839 1.000 7.535 177 TYR A O 1
ATOM 3077 N N A LYS A 1 176 ? -12.601 -4.184 -20.018 0.700 5.967 178 LYS A N 1
ATOM 3078 N N B LYS A 1 176 ? -12.592 -4.182 -20.028 0.300 6.149 178 LYS A N 1
ATOM 3079 C CA A LYS A 1 176 ? -13.727 -5.088 -20.234 0.700 7.000 178 LYS A CA 1
ATOM 3080 C CA B LYS A 1 176 ? -13.699 -5.102 -20.298 0.300 6.696 178 LYS A CA 1
ATOM 3081 C C A LYS A 1 176 ? -14.906 -4.324 -20.830 0.700 6.442 178 LYS A C 1
ATOM 3082 C C B LYS A 1 176 ? -14.910 -4.341 -20.823 0.300 6.604 178 LYS A C 1
ATOM 3083 O O A LYS A 1 176 ? -15.468 -3.445 -20.149 0.700 6.508 178 LYS A O 1
ATOM 3084 O O B LYS A 1 176 ? -15.451 -3.486 -20.105 0.300 6.985 178 LYS A O 1
ATOM 3121 N N . ALA A 1 177 ? -15.326 -4.658 -22.039 1.000 6.866 179 ALA A N 1
ATOM 3122 C CA . ALA A 1 177 ? -16.551 -4.119 -22.619 1.000 7.523 179 ALA A CA 1
ATOM 3123 C C . ALA A 1 177 ? -17.729 -4.542 -21.783 1.000 8.091 179 ALA A C 1
ATOM 3124 O O . ALA A 1 177 ? -17.798 -5.670 -21.284 1.000 9.750 179 ALA A O 1
ATOM 3131 N N A LYS A 1 178 ? -18.706 -3.675 -21.693 0.700 8.379 180 LYS A N 1
ATOM 3132 N N B LYS A 1 178 ? -18.724 -3.674 -21.683 0.300 8.372 180 LYS A N 1
ATOM 3133 C CA A LYS A 1 178 ? -19.960 -4.028 -21.033 0.700 10.477 180 LYS A CA 1
ATOM 3134 C CA B LYS A 1 178 ? -19.969 -4.006 -20.956 0.300 9.814 180 LYS A CA 1
ATOM 3135 C C A LYS A 1 178 ? -20.735 -5.115 -21.810 0.700 11.286 180 LYS A C 1
ATOM 3136 C C B LYS A 1 178 ? -20.859 -4.979 -21.776 0.300 10.955 180 LYS A C 1
ATOM 3137 O O A LYS A 1 178 ? -21.228 -6.033 -21.174 0.700 13.572 180 LYS A O 1
ATOM 3138 O O B LYS A 1 178 ? -21.609 -5.728 -21.131 0.300 14.477 180 LYS A O 1
ATOM 3175 N N . GLU A 1 179 ? -20.790 -4.945 -23.113 1.000 12.569 181 GLU A N 1
ATOM 3176 C CA . GLU A 1 179 ? -21.555 -5.826 -24.006 1.000 17.915 181 GLU A CA 1
ATOM 3177 C C . GLU A 1 179 ? -20.743 -7.087 -24.107 1.000 21.455 181 GLU A C 1
ATOM 3178 O O . GLU A 1 179 ? -19.534 -7.059 -24.460 1.000 19.696 181 GLU A O 1
ATOM 3190 N N . LYS A 1 180 ? -21.485 -8.156 -23.822 1.000 30.538 182 LYS A N 1
ATOM 3191 C CA . LYS A 1 180 ? -21.216 -9.528 -24.262 1.000 35.984 182 LYS A CA 1
ATOM 3192 C C . LYS A 1 180 ? -20.968 -9.462 -25.760 1.000 26.002 182 LYS A C 1
ATOM 3193 O O . LYS A 1 180 ? -21.794 -8.883 -26.540 1.000 35.816 182 LYS A O 1
ATOM 3212 N N . GLY A 1 181 ? -19.799 -9.946 -26.120 1.000 24.203 183 GLY A N 1
ATOM 3213 C CA . GLY A 1 181 ? -19.496 -10.322 -27.499 1.000 24.882 183 GLY A CA 1
ATOM 3214 C C . GLY A 1 181 ? -18.583 -9.387 -28.219 1.000 20.124 183 GLY A C 1
ATOM 3215 O O . GLY A 1 181 ? -18.265 -9.677 -29.349 1.000 24.454 183 GLY A O 1
ATOM 3219 N N . VAL A 1 182 ? -18.087 -8.318 -27.587 1.000 14.227 184 VAL A N 1
ATOM 3220 C CA . VAL A 1 182 ? -17.157 -7.434 -28.323 1.000 11.587 184 VAL A CA 1
ATOM 3221 C C . VAL A 1 182 ? -15.886 -8.238 -28.500 1.000 9.068 184 VAL A C 1
ATOM 3222 O O . VAL A 1 182 ? -15.326 -8.727 -27.499 1.000 9.567 184 VAL A O 1
ATOM 3235 N N . LYS A 1 183 ? -15.437 -8.376 -29.735 1.000 8.854 185 LYS A N 1
ATOM 3236 C CA . LYS A 1 183 ? -14.293 -9.216 -29.980 1.000 8.251 185 LYS A CA 1
ATOM 3237 C C . LYS A 1 183 ? -13.025 -8.562 -29.468 1.000 7.371 185 LYS A C 1
ATOM 3238 O O . LYS A 1 183 ? -12.748 -7.382 -29.692 1.000 9.129 185 LYS A O 1
ATOM 3257 N N . LEU A 1 184 ? -12.203 -9.388 -28.824 1.000 8.077 186 LEU A N 1
ATOM 3258 C CA . LEU A 1 184 ? -10.900 -8.921 -28.374 1.000 7.569 186 LEU A CA 1
ATOM 3259 C C . LEU A 1 184 ? -9.998 -8.629 -29.524 1.000 7.529 186 LEU A C 1
ATOM 3260 O O . LEU A 1 184 ? -10.062 -9.322 -30.554 1.000 8.871 186 LEU A O 1
ATOM 3276 N N . PRO A 1 185 ? -9.111 -7.651 -29.387 1.000 7.526 187 PRO A N 1
ATOM 3277 C CA . PRO A 1 185 ? -8.165 -7.368 -30.432 1.000 7.688 187 PRO A CA 1
ATOM 3278 C C . PRO A 1 185 ? -6.980 -8.335 -30.355 1.000 7.734 187 PRO A C 1
ATOM 3279 O O . PRO A 1 185 ? -6.771 -9.001 -29.345 1.000 8.989 187 PRO A O 1
ATOM 3290 N N . GLY A 1 186 ? -6.222 -8.366 -31.442 1.000 8.161 188 GLY A N 1
ATOM 3291 C CA . GLY A 1 186 ? -4.886 -8.947 -31.390 1.000 8.890 188 GLY A CA 1
ATOM 3292 C C . GLY A 1 186 ? -3.941 -8.058 -30.598 1.000 7.853 188 GLY A C 1
ATOM 3293 O O . GLY A 1 186 ? -4.253 -6.873 -30.346 1.000 8.651 188 GLY A O 1
ATOM 3297 N N . ALA A 1 187 ? -2.808 -8.600 -30.223 1.000 7.692 189 ALA A N 1
ATOM 3298 C CA . ALA A 1 187 ? -1.818 -7.811 -29.503 1.000 7.177 189 ALA A CA 1
ATOM 3299 C C . ALA A 1 187 ? -1.315 -6.641 -30.343 1.000 7.124 189 ALA A C 1
ATOM 3300 O O . ALA A 1 187 ? -1.208 -6.752 -31.577 1.000 8.787 189 ALA A O 1
ATOM 3307 N N . HIS A 1 188 ? -1.011 -5.535 -29.705 1.000 6.580 190 HIS A N 1
ATOM 3308 C CA . HIS A 1 188 ? -0.551 -4.325 -30.374 1.000 6.175 190 HIS A CA 1
ATOM 3309 C C . HIS A 1 188 ? 0.050 -3.377 -29.339 1.000 5.890 190 HIS A C 1
ATOM 3310 O O . HIS A 1 188 ? 0.206 -3.768 -28.169 1.000 8.578 190 HIS A O 1
ATOM 3325 N N . PHE A 1 189 ? 0.380 -2.199 -29.771 1.000 6.025 191 PHE A N 1
ATOM 3326 C CA . PHE A 1 189 ? 0.997 -1.177 -28.926 1.000 5.927 191 PHE A CA 1
ATOM 3327 C C . PHE A 1 189 ? 0.137 0.062 -28.946 1.000 5.672 191 PHE A C 1
ATOM 3328 O O . PHE A 1 189 ? -0.535 0.354 -29.951 1.000 6.258 191 PHE A O 1
ATOM 3345 N N . VAL A 1 190 ? 0.202 0.844 -27.871 1.000 5.707 192 VAL A N 1
ATOM 3346 C CA . VAL A 1 190 ? -0.385 2.208 -27.859 1.000 5.852 192 VAL A CA 1
ATOM 3347 C C . VAL A 1 190 ? 0.688 3.144 -27.331 1.000 5.802 192 VAL A C 1
ATOM 3348 O O . VAL A 1 190 ? 1.066 3.067 -26.160 1.000 6.951 192 VAL A O 1
ATOM 3361 N N . ASP A 1 191 ? 1.169 4.044 -28.171 1.000 6.053 193 ASP A N 1
ATOM 3362 C CA . ASP A 1 191 ? 2.091 5.086 -27.737 1.000 6.427 193 ASP A CA 1
ATOM 3363 C C . ASP A 1 191 ? 1.250 6.188 -27.094 1.000 6.418 193 ASP A C 1
ATOM 3364 O O . 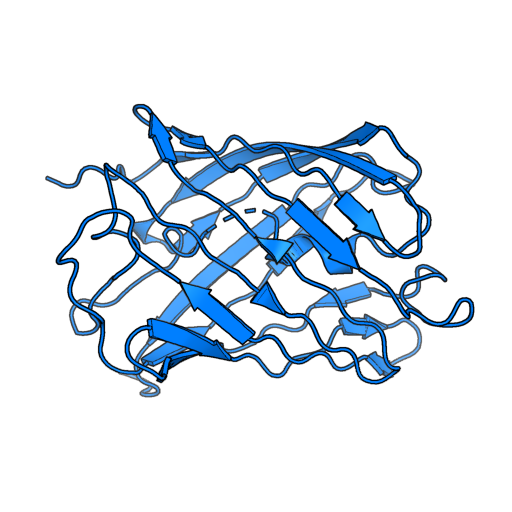ASP A 1 191 ? 0.233 6.589 -27.675 1.000 8.826 193 ASP A O 1
ATOM 3373 N N A HIS A 1 192 ? 1.707 6.724 -25.992 0.720 5.888 194 HIS A N 1
ATOM 3374 N N B HIS A 1 192 ? 1.678 6.645 -25.918 0.280 6.874 194 HIS A N 1
ATOM 3375 C CA A HIS A 1 192 ? 0.942 7.807 -25.393 0.720 6.218 194 HIS A CA 1
ATOM 3376 C CA B HIS A 1 192 ? 0.903 7.522 -25.014 0.280 7.044 194 HIS A CA 1
ATOM 3377 C C A HIS A 1 192 ? 1.851 8.773 -24.679 0.720 6.039 194 HIS A C 1
ATOM 3378 C C B HIS A 1 192 ? 1.768 8.664 -24.481 0.280 6.017 194 HIS A C 1
ATOM 3379 O O A HIS A 1 192 ? 3.001 8.511 -24.363 0.720 6.526 194 HIS A O 1
ATOM 3380 O O B HIS A 1 192 ? 2.853 8.330 -23.986 0.280 5.105 194 HIS A O 1
ATOM 3409 N N . CYS A 1 193 ? 1.298 9.932 -24.484 1.000 6.373 195 CYS A N 1
ATOM 3410 C CA A CYS A 1 193 ? 1.947 11.025 -23.796 0.790 6.853 195 CYS A CA 1
ATOM 3411 C CA B CYS A 1 193 ? 1.958 10.948 -23.675 0.210 6.525 195 CYS A CA 1
ATOM 3412 C C . CYS A 1 193 ? 0.878 11.807 -23.034 1.000 6.096 195 CYS A C 1
ATOM 3413 O O . CYS A 1 193 ? -0.099 12.228 -23.656 1.000 10.206 195 CYS A O 1
ATOM 3427 N N . ILE A 1 194 ? 1.048 11.962 -21.762 1.000 5.882 196 ILE A N 1
ATOM 3428 C CA . ILE A 1 194 ? 0.129 12.701 -20.899 1.000 5.592 196 ILE A CA 1
ATOM 3429 C C . ILE A 1 194 ? 0.878 13.900 -20.343 1.000 5.233 196 ILE A C 1
ATOM 3430 O O . ILE A 1 194 ? 2.037 13.785 -19.913 1.000 5.959 196 ILE A O 1
ATOM 3446 N N . GLU A 1 195 ? 0.229 15.053 -20.328 1.000 5.317 197 GLU A N 1
ATOM 3447 C CA . GLU A 1 195 ? 0.861 16.299 -19.893 1.000 5.924 197 GLU A CA 1
ATOM 3448 C C . GLU A 1 195 ? -0.105 17.164 -19.128 1.000 5.219 197 GLU A C 1
ATOM 3449 O O . GLU A 1 195 ? -1.247 17.372 -19.565 1.000 6.136 197 GLU A O 1
ATOM 3461 N N . ILE A 1 196 ? 0.383 17.724 -18.028 1.000 5.328 198 ILE A N 1
ATOM 3462 C CA . ILE A 1 196 ? -0.317 18.821 -17.335 1.000 5.497 198 ILE A CA 1
ATOM 3463 C C . ILE A 1 196 ? 0.031 20.092 -18.085 1.000 5.711 198 ILE A C 1
ATOM 3464 O O . ILE A 1 196 ? 1.199 20.543 -18.069 1.000 7.721 198 ILE A O 1
ATOM 3480 N N . LEU A 1 197 ? -0.923 20.649 -18.805 1.000 5.182 199 LEU A N 1
ATOM 3481 C CA . LEU A 1 197 ? -0.726 21.856 -19.590 1.000 5.959 199 LEU A CA 1
ATOM 3482 C C . LEU A 1 197 ? -0.669 23.113 -18.713 1.000 6.433 199 LEU A C 1
ATOM 3483 O O . LEU A 1 197 ? 0.041 24.047 -19.058 1.000 7.603 199 LEU A O 1
ATOM 3499 N N . SER A 1 198 ? -1.445 23.133 -17.655 1.000 5.833 200 SER A N 1
ATOM 3500 C CA A SER A 1 198 ? -1.483 24.291 -16.754 0.970 6.193 200 SER A CA 1
ATOM 3501 C CA B SER A 1 198 ? -1.581 24.321 -16.787 0.030 6.048 200 SER A CA 1
ATOM 3502 C C . SER A 1 198 ? -2.025 23.841 -15.412 1.000 5.876 200 SER A C 1
ATOM 3503 O O . SER A 1 198 ? -2.634 22.774 -15.296 1.000 6.089 200 SER A O 1
ATOM 3517 N N . HIS A 1 199 ? -1.788 24.647 -14.387 1.000 6.197 201 HIS A N 1
ATOM 3518 C CA . HIS A 1 199 ? -2.253 24.310 -13.050 1.000 6.613 201 HIS A CA 1
ATOM 3519 C C . HIS A 1 199 ? -2.231 25.578 -12.204 1.000 6.717 201 HIS A C 1
ATOM 3520 O O . HIS A 1 199 ? -1.568 26.550 -12.564 1.000 7.504 201 HIS A O 1
ATOM 3535 N N . ASP A 1 200 ? -2.915 25.513 -11.084 1.000 7.597 202 ASP A N 1
ATOM 3536 C CA . ASP A 1 200 ? -2.828 26.563 -10.032 1.000 8.957 202 ASP A CA 1
ATOM 3537 C C . ASP A 1 200 ? -1.923 26.112 -8.897 1.000 9.271 202 ASP A C 1
ATOM 3538 O O . ASP A 1 200 ? -1.309 25.055 -8.921 1.000 10.423 202 ASP A O 1
ATOM 3547 N N . LYS A 1 201 ? -1.801 26.951 -7.859 1.000 10.200 203 LYS A N 1
ATOM 3548 C CA . LYS A 1 201 ? -0.729 26.744 -6.828 1.000 12.048 203 LYS A CA 1
ATOM 3549 C C . LYS A 1 201 ? -0.556 25.333 -6.239 1.000 12.541 203 LYS A C 1
ATOM 3550 O O . LYS A 1 201 ? 0.588 24.787 -6.159 1.000 15.255 203 LYS A O 1
ATOM 3569 N N . ASP A 1 202 ? -1.592 24.820 -5.796 1.000 12.210 204 ASP A N 1
ATOM 3570 C CA . ASP A 1 202 ? -1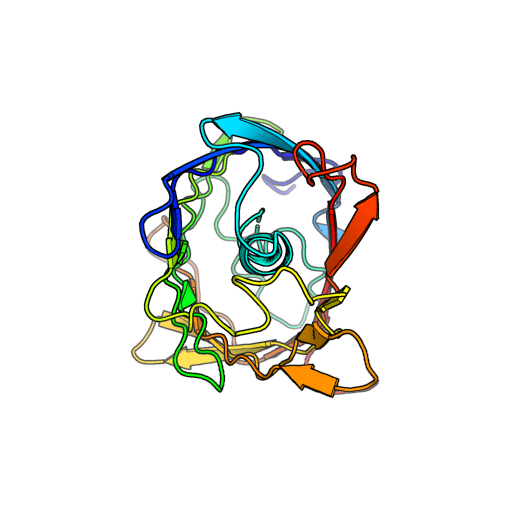.622 23.480 -5.126 1.000 12.620 204 ASP A CA 1
ATOM 3571 C C . ASP A 1 202 ? -2.264 22.442 -6.005 1.000 8.439 204 ASP A C 1
ATOM 3572 O O . ASP A 1 202 ? -2.700 21.402 -5.480 1.000 9.796 204 ASP A O 1
ATOM 3581 N N . TYR A 1 203 ? -2.332 22.693 -7.285 1.000 7.121 205 TYR A N 1
ATOM 3582 C CA A TYR A 1 203 ? -2.955 21.734 -8.232 0.560 7.398 205 TYR A CA 1
ATOM 3583 C CA B TYR A 1 203 ? -2.963 21.727 -8.234 0.440 7.645 205 TYR A CA 1
ATOM 3584 C C . TYR A 1 203 ? -4.419 21.525 -7.873 1.000 8.757 205 TYR A C 1
ATOM 3585 O O . TYR A 1 203 ? -4.969 20.473 -8.171 1.000 11.470 205 TYR A O 1
ATOM 3619 N N A ASN A 1 204 ? -5.082 22.515 -7.300 0.490 8.576 206 ASN A N 1
ATOM 3620 N N B ASN A 1 204 ? -5.052 22.608 -7.309 0.510 8.482 206 ASN A N 1
ATOM 3621 C CA A ASN A 1 204 ? -6.534 22.294 -7.163 0.490 8.393 206 ASN A CA 1
ATOM 3622 C CA B ASN A 1 204 ? -6.535 22.695 -7.106 0.510 8.252 206 ASN A CA 1
ATOM 3623 C C A ASN A 1 204 ? -7.277 22.565 -8.490 0.490 6.805 206 ASN A C 1
ATOM 3624 C C B ASN A 1 204 ? -7.224 22.565 -8.466 0.510 7.255 206 ASN A C 1
ATOM 3625 O O A ASN A 1 204 ? -8.452 22.234 -8.587 0.490 6.046 206 ASN A O 1
ATOM 3626 O O B ASN A 1 204 ? -8.219 21.848 -8.572 0.510 7.036 206 ASN A O 1
ATOM 3647 N N . LYS A 1 205 ? -6.629 23.217 -9.464 1.000 7.085 207 LYS A N 1
ATOM 3648 C CA . LYS A 1 205 ? -7.141 23.246 -10.829 1.000 6.510 207 LYS A CA 1
ATOM 3649 C C . LYS A 1 205 ? -5.997 22.811 -11.719 1.000 5.925 207 LYS A C 1
ATOM 3650 O O . LYS A 1 205 ? -4.852 23.276 -11.557 1.000 7.311 207 LYS A O 1
ATOM 3669 N N . VAL A 1 206 ? -6.277 21.912 -12.650 1.000 5.675 208 VAL A N 1
ATOM 3670 C CA . VAL A 1 206 ? -5.292 21.327 -13.583 1.000 5.665 208 VAL A CA 1
ATOM 3671 C C . VAL A 1 206 ? -5.920 21.190 -14.928 1.000 5.524 208 VAL A C 1
ATOM 3672 O O . VAL A 1 206 ? -7.055 20.685 -15.031 1.000 7.409 208 VAL A O 1
ATOM 3685 N N A LYS A 1 207 ? -5.218 21.585 -15.971 0.550 5.440 209 LYS A N 1
ATOM 3686 N N B LYS A 1 207 ? -5.207 21.544 -15.977 0.450 5.168 209 LYS A N 1
ATOM 3687 C CA A LYS A 1 207 ? -5.585 21.272 -17.352 0.550 5.259 209 LYS A CA 1
ATOM 3688 C CA B LYS A 1 207 ? -5.641 21.237 -17.341 0.450 5.041 209 LYS A CA 1
ATOM 3689 C C A LYS A 1 207 ? -4.699 20.114 -17.789 0.550 4.860 209 LYS A C 1
ATOM 3690 C C B LYS A 1 207 ? -4.728 20.143 -17.860 0.450 4.771 209 LYS A C 1
ATOM 3691 O O A LYS A 1 207 ? -3.453 20.227 -17.681 0.550 5.792 209 LYS A O 1
ATOM 3692 O O B LYS A 1 207 ? -3.532 20.342 -17.923 0.450 5.079 209 LYS A O 1
ATOM 3729 N N . LEU A 1 208 ? -5.305 19.016 -18.242 1.000 4.865 210 LEU A N 1
ATOM 3730 C CA . LEU A 1 208 ? -4.633 17.783 -18.597 1.000 4.961 210 LEU A CA 1
ATOM 3731 C C . LEU A 1 208 ? -4.850 17.489 -20.062 1.000 5.409 210 LEU A C 1
ATOM 3732 O O . LEU A 1 208 ? -5.975 17.681 -20.558 1.000 7.487 210 LEU A O 1
ATOM 3748 N N . TYR A 1 209 ? -3.839 16.978 -20.744 1.000 5.156 211 TYR A N 1
ATOM 3749 C CA . TYR A 1 209 ? -3.902 16.582 -22.143 1.000 5.269 211 TYR A CA 1
ATOM 3750 C C . TYR A 1 209 ? -3.310 15.206 -22.311 1.000 4.860 211 TYR A C 1
ATOM 3751 O O . TYR A 1 209 ? -2.294 14.897 -21.675 1.000 6.202 211 TYR A O 1
ATOM 3769 N N . GLU A 1 210 ? -3.883 14.414 -23.207 1.000 5.035 212 GLU A N 1
ATOM 3770 C CA . GLU A 1 210 ? -3.288 13.113 -23.562 1.000 5.289 212 GLU A CA 1
ATOM 3771 C C . GLU A 1 210 ? -3.436 12.912 -25.047 1.000 5.719 212 GLU A C 1
ATOM 3772 O O . GLU A 1 210 ? -4.452 13.250 -25.642 1.000 6.557 212 GLU A O 1
ATOM 3784 N N . HIS A 1 211 ? -2.411 12.310 -25.637 1.000 7.067 213 HIS A N 1
ATOM 3785 C CA . HIS A 1 211 ? -2.365 11.921 -27.049 1.000 6.964 213 HIS A CA 1
ATOM 3786 C C . HIS A 1 211 ? -1.963 10.444 -27.087 1.000 6.079 213 HIS A C 1
ATOM 3787 O O . HIS A 1 211 ? -0.958 10.094 -26.475 1.000 8.067 213 HIS A O 1
ATOM 3802 N N . ALA A 1 212 ? -2.723 9.627 -27.813 1.000 5.767 214 ALA A N 1
ATOM 3803 C CA . ALA A 1 212 ? -2.458 8.183 -27.886 1.000 5.859 214 ALA A CA 1
ATOM 3804 C C . ALA A 1 212 ? -2.666 7.704 -29.298 1.000 5.768 214 ALA A C 1
ATOM 3805 O O . ALA A 1 212 ? -3.661 8.056 -29.939 1.000 6.138 214 ALA A O 1
ATOM 3812 N N . VAL A 1 213 ? -1.765 6.847 -29.769 1.000 5.870 215 VAL A N 1
ATOM 3813 C CA . VAL A 1 213 ? -1.792 6.279 -31.117 1.000 6.270 215 VAL A CA 1
ATOM 3814 C C . VAL A 1 213 ? -1.476 4.793 -31.024 1.000 5.841 215 VAL A C 1
ATOM 3815 O O . VAL A 1 213 ? -0.409 4.418 -30.518 1.000 6.281 215 VAL A O 1
ATOM 3828 N N . ALA A 1 214 ? -2.373 3.948 -31.529 1.000 5.944 216 ALA A N 1
ATOM 3829 C CA . ALA A 1 214 ? -2.127 2.516 -31.582 1.000 6.017 216 ALA A CA 1
ATOM 3830 C C . ALA A 1 214 ? -1.333 2.167 -32.830 1.000 6.410 216 ALA A C 1
ATOM 3831 O O . ALA A 1 214 ? -1.496 2.780 -33.880 1.000 8.010 216 ALA A O 1
ATOM 3838 N N . HIS A 1 215 ? -0.481 1.144 -32.712 1.000 6.596 217 HIS A N 1
ATOM 3839 C CA . HIS A 1 215 ? 0.333 0.710 -33.837 1.000 7.530 217 HIS A CA 1
ATOM 3840 C C . HIS A 1 215 ? 0.771 -0.715 -33.620 1.000 7.206 217 HIS A C 1
ATOM 3841 O O . HIS A 1 215 ? 0.575 -1.303 -32.558 1.000 7.534 217 HIS A O 1
ATOM 3856 N N . SER A 1 216 ? 1.450 -1.240 -34.629 1.000 9.395 218 SER A N 1
ATOM 3857 C CA A SER A 1 216 ? 1.868 -2.660 -34.588 0.690 10.959 218 SER A CA 1
ATOM 3858 C CA B SER A 1 216 ? 1.879 -2.642 -34.773 0.310 11.543 218 SER A CA 1
ATOM 3859 C C . SER A 1 216 ? 3.379 -2.794 -34.518 1.000 12.472 218 SER A C 1
ATOM 3860 O O . SER A 1 216 ? 3.872 -3.893 -34.757 1.000 17.079 218 SER A O 1
ATOM 3874 N N . GLY A 1 217 ? 4.084 -1.733 -34.213 1.000 12.564 219 GLY A N 1
ATOM 3875 C CA . GLY A 1 217 ? 5.536 -1.731 -34.055 1.000 15.726 219 GLY A CA 1
ATOM 3876 C C . GLY A 1 217 ? 6.290 -1.412 -35.310 1.000 18.591 219 GLY A C 1
ATOM 3877 O O . GLY A 1 217 ? 7.516 -1.563 -35.289 1.000 25.508 219 GLY A O 1
ATOM 3881 N N . LEU A 1 218 ? 5.651 -1.154 -36.428 1.000 20.599 220 LEU A N 1
ATOM 3882 C CA . LEU A 1 218 ? 6.387 -0.950 -37.710 1.000 25.076 220 LEU A CA 1
ATOM 3883 C C . LEU A 1 218 ? 6.362 0.521 -38.069 1.000 33.370 220 LEU A C 1
ATOM 3884 O O . LEU A 1 218 ? 5.472 1.237 -37.631 1.000 33.466 220 LEU A O 1
ATOM 3900 N N . PRO A 1 219 ? 7.348 1.009 -38.863 1.000 40.639 221 PRO A N 1
ATOM 3901 C CA . PRO A 1 219 ? 7.343 2.410 -39.296 1.000 55.493 221 PRO A CA 1
ATOM 3902 C C . PRO A 1 219 ? 6.081 2.643 -40.137 1.000 54.427 221 PRO A C 1
ATOM 3903 O O . PRO A 1 219 ? 5.520 3.730 -40.083 1.000 71.821 221 PRO A O 1
ATOM 3914 N N . ASN A 1 220 ? 5.689 1.605 -40.887 1.000 59.848 222 ASN A N 1
ATOM 3915 C CA . ASN A 1 220 ? 4.455 1.520 -41.712 1.000 82.360 222 ASN A CA 1
ATOM 3916 C C . ASN A 1 220 ? 3.402 0.721 -40.929 1.000 86.071 222 ASN A C 1
ATOM 3917 O O . ASN A 1 220 ? 2.186 0.736 -41.168 1.000 83.388 222 ASN A O 1
#

Organism: Lobophyllia hemprichii (NCBI:txid46758)

Radius of gyration: 16.77 Å; Cα contacts (8 Å, |Δi|>4): 677; chains: 1; bounding box: 43×42×46 Å

Solvent-accessible surface area: 10658 Å² total